Protein AF-A0A357AMU9-F1 (afdb_monomer_lite)

pLDDT: mean 87.18, std 9.46, range [60.25, 97.31]

Foldseek 3Di:
DWDFQVPFFKKKKFQKFFDPFDQLVLQQLLCVLQVHHSVQKHWDDDDGRMTMIGGNDRIGDPVSQACCFVVSLVSQCPTPRIHDDPPIGMATDDPSRNNNDPDPPSVVVVVVVVVVVVVVVVLLLQEEEEEEEDVCVVVVVDDPPPQVVVCVVSVVVPHDYDYDYYQYLDLVSLLVRVVVCVVVRHSYYHYDDLLDPDPSRCNQVSVCVVPVPDDDD

Secondary structure (DSSP, 8-state):
-EEE-TT--EE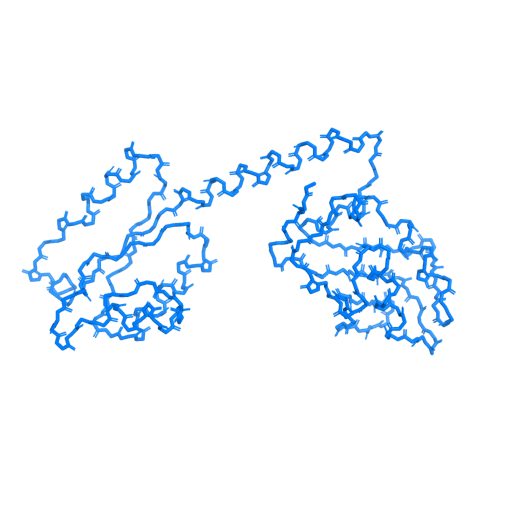EEES-EESS--HHHHHHHHHHHTT--GGGEEEEEEETTEEEEEE--SEEEHHHHTT-HHHHHHHHHTSTTEE--TT-EEEE-GGGGGGG---SSHHHHHHHHHHHHHHHHHHHHTEEEEEEB-HHHHTTSS---HHHHHHHHHHHTT-EEEEPPPBPSSHHHHHHHHHHHHHTT-SEEEEES--SSSTT--HHHHHHHH-TT----

Sequence (217 aa):
MGLNLLEKTELWVNEITLKNANLTQMAGTVAKVLGLQEDKVMVVDVRPRHITFDVLEKNIPQENILGREDDLLTALGALPGVSITPDTTIHSNGILGLICAQVKNPEEVLGRISDMTQEIQAKIARRAIVFPTGFEIRQGLIEDTNTPYLKKLLEDNGYKVTVGEIIDDSPEDMLEKLSDALSRGFGLILTTGGVGAEDKDHTVEGIARLDPTAATP

Structure (mmCIF, N/CA/C/O backbone):
data_AF-A0A357AMU9-F1
#
_entry.id   AF-A0A357AMU9-F1
#
loop_
_atom_site.group_PDB
_atom_site.id
_atom_site.type_symbol
_atom_site.label_atom_id
_atom_site.label_alt_id
_atom_site.label_comp_id
_atom_site.label_asym_id
_atom_site.label_entity_id
_atom_site.label_seq_id
_atom_site.pdbx_PDB_ins_code
_atom_site.Cartn_x
_atom_site.Cartn_y
_atom_site.Cartn_z
_atom_site.occupancy
_atom_site.B_iso_or_equiv
_atom_site.auth_seq_id
_atom_site.auth_comp_id
_atom_site.auth_asym_id
_atom_site.auth_atom_id
_atom_site.pdbx_PDB_model_num
ATOM 1 N N . MET A 1 1 ? -14.337 12.716 0.748 1.00 60.25 1 MET A N 1
ATOM 2 C CA . MET A 1 1 ? -13.355 11.998 -0.106 1.00 60.25 1 MET A CA 1
ATOM 3 C C . MET A 1 1 ? -12.818 10.841 0.728 1.00 60.25 1 MET A C 1
ATOM 5 O O . MET A 1 1 ? -12.634 11.048 1.919 1.00 60.25 1 MET A O 1
ATOM 9 N N . GLY A 1 2 ? -12.671 9.630 0.182 1.00 65.62 2 GLY A N 1
ATOM 10 C CA . GLY A 1 2 ? -12.202 8.472 0.963 1.00 65.62 2 GLY A CA 1
ATOM 11 C C . GLY A 1 2 ? -10.694 8.517 1.218 1.00 65.62 2 GLY A C 1
ATOM 12 O O . GLY A 1 2 ? -9.953 9.047 0.391 1.00 65.62 2 GLY A O 1
ATOM 13 N N . LEU A 1 3 ? -10.242 7.974 2.348 1.00 70.31 3 LEU A N 1
ATOM 14 C CA . LEU A 1 3 ? -8.823 7.768 2.637 1.00 70.31 3 LEU A CA 1
ATOM 15 C C . LEU A 1 3 ? -8.422 6.328 2.320 1.00 70.31 3 LEU A C 1
ATOM 17 O O . LEU A 1 3 ? -9.079 5.394 2.778 1.00 70.31 3 LEU A O 1
ATOM 21 N N . ASN A 1 4 ? -7.323 6.167 1.580 1.00 75.00 4 ASN A N 1
ATOM 22 C CA . ASN A 1 4 ? -6.722 4.864 1.305 1.00 75.00 4 ASN A CA 1
ATOM 23 C C . ASN A 1 4 ? -5.818 4.450 2.469 1.00 75.00 4 ASN A C 1
ATOM 25 O O . ASN A 1 4 ? -4.855 5.153 2.750 1.00 75.00 4 ASN A O 1
ATOM 29 N N . LEU A 1 5 ? -6.085 3.312 3.108 1.00 73.50 5 LEU A N 1
ATOM 30 C CA . LEU A 1 5 ? -5.385 2.876 4.323 1.00 73.50 5 LEU A CA 1
ATOM 31 C C . LEU A 1 5 ? -3.905 2.490 4.140 1.00 73.50 5 LEU A C 1
ATOM 33 O O . LEU A 1 5 ? -3.213 2.303 5.141 1.00 73.50 5 LEU A O 1
ATOM 37 N N . LEU A 1 6 ? -3.404 2.383 2.902 1.00 71.25 6 LEU A N 1
ATOM 38 C CA . LEU A 1 6 ? -2.001 2.051 2.598 1.00 71.25 6 LEU A CA 1
ATOM 39 C C . LEU A 1 6 ? -1.504 0.799 3.350 1.00 71.25 6 LEU A C 1
ATOM 41 O O . LEU A 1 6 ? -0.414 0.799 3.918 1.00 71.25 6 LEU A O 1
ATOM 45 N N . GLU A 1 7 ? -2.337 -0.246 3.395 1.00 74.69 7 GLU A N 1
ATOM 46 C CA . GLU A 1 7 ? -2.044 -1.539 4.046 1.00 74.69 7 GLU A CA 1
ATOM 47 C C . GLU A 1 7 ? -1.861 -1.477 5.575 1.00 74.69 7 GLU A C 1
ATOM 49 O O . GLU A 1 7 ? -1.426 -2.444 6.199 1.00 74.69 7 GLU A O 1
ATOM 54 N N . LYS A 1 8 ? -2.207 -0.355 6.217 1.00 81.44 8 LYS A N 1
ATOM 55 C CA . LYS A 1 8 ? -2.289 -0.244 7.680 1.00 81.44 8 LYS A CA 1
ATOM 56 C C . LYS A 1 8 ? -3.746 -0.358 8.113 1.00 81.44 8 LYS A C 1
ATOM 58 O O . LYS A 1 8 ? -4.435 0.647 8.263 1.00 81.44 8 LYS A O 1
ATOM 63 N N . THR A 1 9 ? -4.191 -1.601 8.263 1.00 87.31 9 THR A N 1
ATOM 64 C CA . THR A 1 9 ? -5.600 -1.988 8.442 1.00 87.31 9 THR A CA 1
ATOM 65 C C . THR A 1 9 ? -5.940 -2.482 9.849 1.00 87.31 9 THR A C 1
ATOM 67 O O . THR A 1 9 ? -7.114 -2.664 10.164 1.00 87.31 9 THR A O 1
ATOM 70 N N . GLU A 1 10 ? -4.935 -2.673 10.705 1.00 92.56 10 GLU A N 1
ATOM 71 C CA . GLU A 1 10 ? -5.123 -3.217 12.049 1.00 92.56 10 GLU A CA 1
ATOM 72 C C . GLU A 1 10 ? -5.544 -2.150 13.065 1.00 92.56 10 GLU A C 1
ATOM 74 O O . GLU A 1 10 ? -4.882 -1.123 13.224 1.00 92.56 10 GLU A O 1
ATOM 79 N N . LEU A 1 11 ? -6.605 -2.455 13.811 1.00 94.12 11 LEU A N 1
ATOM 80 C CA . LEU A 1 11 ? -7.122 -1.679 14.929 1.00 94.12 11 LEU A CA 1
ATOM 81 C C . LEU A 1 11 ? -7.029 -2.506 16.214 1.00 94.12 11 LEU A C 1
ATOM 83 O O . LEU A 1 11 ? -7.634 -3.572 16.339 1.00 94.12 11 LEU A O 1
ATOM 87 N N . TRP A 1 12 ? -6.308 -1.992 17.198 1.00 95.38 12 TRP A N 1
ATOM 88 C CA . TRP A 1 12 ? -6.090 -2.634 18.487 1.00 95.38 12 TRP A CA 1
ATOM 89 C C . TRP A 1 12 ? -6.948 -1.991 19.562 1.00 95.38 12 TRP A C 1
ATOM 91 O O . TRP A 1 12 ? -7.006 -0.767 19.663 1.00 95.38 12 TRP A O 1
ATOM 101 N N . VAL A 1 13 ? -7.553 -2.815 20.413 1.00 95.69 13 VAL A N 1
ATOM 102 C CA . VAL A 1 13 ? -8.182 -2.353 21.651 1.00 95.69 13 VAL A CA 1
ATOM 103 C C . VAL A 1 13 ? -7.450 -2.998 22.816 1.00 95.69 13 VAL A C 1
ATOM 105 O O . VAL A 1 13 ? -7.468 -4.220 22.983 1.00 95.69 13 VAL A O 1
ATOM 108 N N . ASN A 1 14 ? -6.772 -2.164 23.596 1.00 95.00 14 ASN A N 1
ATOM 109 C CA . ASN A 1 14 ? -6.000 -2.571 24.761 1.00 95.00 14 ASN A CA 1
ATOM 110 C C . ASN A 1 14 ? -6.822 -2.386 26.027 1.00 95.00 14 ASN A C 1
ATOM 112 O O . ASN A 1 14 ? -7.752 -1.590 26.063 1.00 95.00 14 ASN A O 1
ATOM 116 N N . GLU A 1 15 ? -6.460 -3.113 27.078 1.00 95.62 15 GLU A N 1
ATOM 117 C CA . GLU A 1 15 ? -7.067 -2.989 28.400 1.00 95.62 15 GLU A CA 1
ATOM 118 C C . GLU A 1 15 ? -8.572 -3.314 28.431 1.00 95.62 15 GLU A C 1
ATOM 120 O O . GLU A 1 15 ? -9.311 -2.898 29.322 1.00 95.62 15 GLU A O 1
ATOM 125 N N . ILE A 1 16 ? -9.017 -4.134 27.473 1.00 95.06 16 ILE A N 1
ATOM 126 C CA . ILE A 1 16 ? -10.389 -4.634 27.337 1.00 95.06 16 ILE A CA 1
ATOM 127 C C . ILE A 1 16 ? -10.572 -5.978 28.044 1.00 95.06 16 ILE A C 1
ATOM 129 O O . ILE A 1 16 ? -9.781 -6.906 27.883 1.00 95.06 16 ILE A O 1
ATOM 133 N N . THR A 1 17 ? -11.656 -6.134 28.800 1.00 95.56 17 THR A N 1
ATOM 134 C CA . THR A 1 17 ? -11.989 -7.424 29.419 1.00 95.56 17 THR A CA 1
ATOM 135 C C . THR A 1 17 ? -13.119 -8.105 28.658 1.00 95.56 17 THR A C 1
ATOM 137 O O . THR A 1 17 ? -14.177 -7.517 28.450 1.00 95.56 17 THR A O 1
ATOM 140 N N . LEU A 1 18 ? -12.901 -9.363 28.265 1.00 95.62 18 LEU A N 1
ATOM 141 C CA . LEU A 1 18 ? -13.869 -10.177 27.530 1.00 95.62 18 LEU A CA 1
ATOM 142 C C . LEU A 1 18 ? -14.299 -11.387 28.367 1.00 95.62 18 LEU A C 1
ATOM 144 O O . LEU A 1 18 ? -13.468 -12.116 28.908 1.00 95.62 18 LEU A O 1
ATOM 148 N N . LYS A 1 19 ? -15.606 -11.629 28.449 1.00 95.44 19 LYS A N 1
ATOM 149 C CA . LYS A 1 19 ? -16.218 -12.764 29.144 1.00 95.44 19 LYS A CA 1
ATOM 150 C C . LYS A 1 19 ? -17.385 -13.303 28.326 1.00 95.44 19 LYS A C 1
ATOM 152 O O . LYS A 1 19 ? -18.491 -12.780 28.403 1.00 95.44 19 LYS A O 1
ATOM 157 N N . ASN A 1 20 ? -17.142 -14.386 27.586 1.00 94.38 20 ASN A N 1
ATOM 158 C CA . ASN A 1 20 ? -18.124 -14.980 26.670 1.00 94.38 20 ASN A CA 1
ATOM 159 C C . ASN A 1 20 ? -18.652 -13.972 25.622 1.00 94.38 20 ASN A C 1
ATOM 161 O O . ASN A 1 20 ? -19.833 -13.987 25.278 1.00 94.38 20 ASN A O 1
ATOM 165 N N . ALA A 1 21 ? -17.779 -13.067 25.165 1.00 95.19 21 ALA A N 1
ATOM 166 C CA . ALA A 1 21 ? -18.092 -12.079 24.137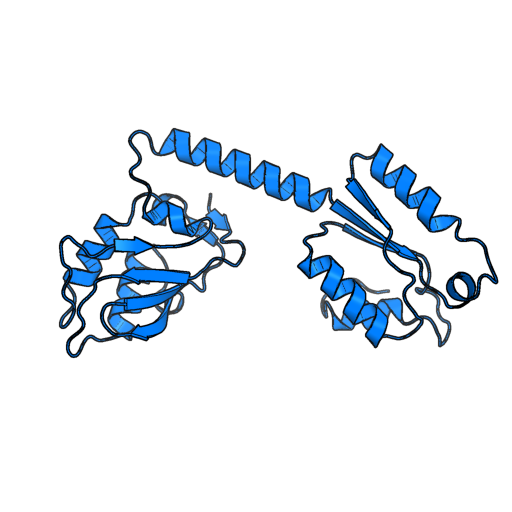 1.00 95.19 21 ALA A CA 1
ATOM 167 C C . ALA A 1 21 ? -18.199 -12.738 22.754 1.00 95.19 21 ALA A C 1
ATOM 169 O O . ALA A 1 21 ? -17.469 -13.682 22.443 1.00 95.19 21 ALA A O 1
ATOM 170 N N . ASN A 1 22 ? -19.086 -12.217 21.907 1.00 96.31 22 ASN A N 1
ATOM 171 C CA . ASN A 1 22 ? -19.255 -12.694 20.538 1.00 96.31 22 ASN A CA 1
ATOM 172 C C . ASN A 1 22 ? -18.367 -11.888 19.576 1.00 96.31 22 ASN A C 1
ATOM 174 O O . ASN A 1 22 ? -18.663 -10.734 19.272 1.00 96.31 22 ASN A O 1
ATOM 178 N N . LEU A 1 23 ? -17.301 -12.513 19.069 1.00 96.19 23 LEU A N 1
ATOM 179 C CA . LEU A 1 23 ? -16.319 -11.861 18.195 1.00 96.19 23 LEU A CA 1
ATOM 180 C C . LEU A 1 23 ? -16.919 -11.364 16.871 1.00 96.19 23 LEU A C 1
ATOM 182 O O . LEU A 1 23 ? -16.549 -10.291 16.402 1.00 96.19 23 LEU A O 1
ATOM 186 N N . THR A 1 24 ? -17.879 -12.093 16.295 1.00 95.81 24 THR A N 1
ATOM 187 C CA . THR A 1 24 ? -18.580 -11.668 15.073 1.00 95.81 24 THR A CA 1
ATOM 188 C C . THR A 1 24 ? -19.409 -10.412 15.330 1.00 95.81 24 THR A C 1
ATOM 190 O O . THR A 1 24 ? -19.389 -9.484 14.528 1.00 95.81 24 THR A O 1
ATOM 193 N N . GLN A 1 25 ? -20.092 -10.333 16.477 1.00 96.06 25 GLN A N 1
ATOM 194 C CA . GLN A 1 25 ? -20.829 -9.123 16.857 1.00 96.06 25 GLN A CA 1
ATOM 195 C C . GLN A 1 25 ? -19.895 -7.948 17.147 1.00 96.06 25 GLN A C 1
ATOM 197 O O . GLN A 1 25 ? -20.219 -6.816 16.793 1.00 96.06 25 GLN A O 1
ATOM 202 N N . MET A 1 26 ? -18.736 -8.199 17.763 1.00 96.94 26 MET A N 1
ATOM 203 C CA . MET A 1 26 ? -17.725 -7.163 17.983 1.00 96.94 26 MET A CA 1
ATOM 204 C C . MET A 1 26 ? -17.213 -6.603 16.653 1.00 96.94 26 MET A C 1
ATOM 206 O O . MET A 1 26 ? -17.238 -5.390 16.466 1.00 96.94 26 MET A O 1
ATOM 210 N N . ALA A 1 27 ? -16.832 -7.469 15.710 1.00 97.06 27 ALA A N 1
ATOM 211 C CA . ALA A 1 27 ? -16.400 -7.065 14.374 1.00 97.06 27 ALA A CA 1
ATOM 212 C C . ALA A 1 27 ? -17.483 -6.264 13.634 1.00 97.06 27 ALA A C 1
ATOM 214 O O . ALA A 1 27 ? -17.214 -5.162 13.160 1.00 97.06 27 ALA A O 1
ATOM 215 N N . GLY A 1 28 ? -18.728 -6.754 13.624 1.00 96.81 28 GLY A N 1
ATOM 216 C CA . GLY A 1 28 ? -19.855 -6.038 13.019 1.00 96.81 28 GLY A CA 1
ATOM 217 C C . GLY A 1 28 ? -20.139 -4.687 13.687 1.00 96.81 28 GLY A C 1
ATOM 218 O O . GLY A 1 28 ? -20.497 -3.722 13.015 1.00 96.81 28 GLY A O 1
ATOM 219 N N . THR A 1 29 ? -19.913 -4.573 14.998 1.00 96.88 29 THR A N 1
ATOM 220 C CA . THR A 1 29 ? -20.052 -3.303 15.728 1.00 96.88 29 THR A CA 1
ATOM 221 C C . THR A 1 29 ? -18.983 -2.299 15.310 1.00 96.88 29 THR A C 1
ATOM 223 O O . THR A 1 29 ? -19.320 -1.153 15.022 1.00 96.88 29 THR A O 1
ATOM 226 N N . VAL A 1 30 ? -17.719 -2.725 15.206 1.00 96.00 30 VAL A N 1
ATOM 227 C CA . VAL A 1 30 ? -16.634 -1.874 14.689 1.00 96.00 30 VAL A CA 1
ATOM 228 C C . VAL A 1 30 ? -16.930 -1.446 13.252 1.00 96.00 30 VAL A C 1
ATOM 230 O O . VAL A 1 30 ? -16.890 -0.253 12.956 1.00 96.00 30 VAL A O 1
ATOM 233 N N . ALA A 1 31 ? -17.310 -2.386 12.379 1.00 95.94 31 ALA A N 1
ATOM 234 C CA . ALA A 1 31 ? -17.683 -2.093 10.996 1.00 95.94 31 ALA A CA 1
ATOM 235 C C . ALA A 1 31 ? -18.781 -1.028 10.923 1.00 95.94 31 ALA A C 1
ATOM 237 O O . ALA A 1 31 ? -18.649 -0.044 10.201 1.00 95.94 31 ALA A O 1
ATOM 238 N N . LYS A 1 32 ? -19.831 -1.175 11.734 1.00 95.56 32 LYS A N 1
ATOM 239 C CA . LYS A 1 32 ? -20.955 -0.241 11.773 1.00 95.56 32 LYS A CA 1
ATOM 240 C C . LYS A 1 32 ? -20.545 1.161 12.222 1.00 95.56 32 LYS A C 1
ATOM 242 O O . LYS A 1 32 ? -21.016 2.129 11.630 1.00 95.56 32 LYS A O 1
ATOM 247 N N . VAL A 1 33 ? -19.685 1.284 13.236 1.00 94.50 33 VAL A N 1
ATOM 248 C CA . VAL A 1 33 ? -19.182 2.595 13.691 1.00 94.50 33 VAL A CA 1
ATOM 249 C C . VAL A 1 33 ? -18.345 3.268 12.602 1.00 94.50 33 VAL A C 1
ATOM 251 O O . VAL A 1 33 ? -18.489 4.467 12.376 1.00 94.50 33 VAL A O 1
ATOM 254 N N . LEU A 1 34 ? -17.552 2.491 11.861 1.00 92.94 34 LEU A N 1
ATOM 255 C CA . LEU A 1 34 ? -16.778 2.970 10.711 1.00 92.94 34 LEU A CA 1
ATOM 256 C C . LEU A 1 34 ? -17.618 3.112 9.419 1.00 92.94 34 LEU A C 1
ATOM 258 O O . LEU A 1 34 ? -17.081 3.421 8.353 1.00 92.94 34 LEU A O 1
ATOM 262 N N . GLY A 1 35 ? -18.937 2.892 9.478 1.00 93.50 35 GLY A N 1
ATOM 263 C CA . GLY A 1 35 ? -19.837 2.986 8.324 1.00 93.50 35 GLY A CA 1
ATOM 264 C C . GLY A 1 35 ? -19.533 1.986 7.202 1.00 93.50 35 GLY A C 1
ATOM 265 O O . GLY A 1 35 ? -19.743 2.295 6.030 1.00 93.50 35 GLY A O 1
ATOM 266 N N . LEU A 1 36 ? -19.019 0.808 7.555 1.00 94.50 36 LEU A N 1
ATOM 267 C CA . LEU A 1 36 ? -18.662 -0.288 6.655 1.00 94.50 36 LEU A CA 1
ATOM 268 C C . LEU A 1 36 ? -19.693 -1.423 6.719 1.00 94.50 36 LEU A C 1
ATOM 270 O O . LEU A 1 36 ? -20.498 -1.510 7.648 1.00 94.50 36 LEU A O 1
ATOM 274 N N . GLN A 1 37 ? -19.647 -2.322 5.733 1.00 93.44 37 GLN A N 1
ATOM 275 C CA . GLN A 1 37 ? -20.384 -3.587 5.793 1.00 93.44 37 GLN A CA 1
ATOM 276 C C . GLN A 1 37 ? -19.766 -4.515 6.852 1.00 93.44 37 GLN A C 1
ATOM 278 O O . GLN A 1 37 ? -18.560 -4.474 7.090 1.00 93.44 37 GLN A O 1
ATOM 283 N N . GLU A 1 38 ? -20.586 -5.351 7.494 1.00 90.94 38 GLU A N 1
ATOM 284 C CA . GLU A 1 38 ? -20.157 -6.202 8.619 1.00 90.94 38 GLU A CA 1
ATOM 285 C C . GLU A 1 38 ? -19.050 -7.201 8.247 1.00 90.94 38 GLU A C 1
ATOM 287 O O . GLU A 1 38 ? -18.255 -7.576 9.102 1.00 90.94 38 GLU A O 1
ATOM 292 N N . ASP A 1 39 ? -18.962 -7.597 6.975 1.00 92.06 39 ASP A N 1
ATOM 293 C CA . ASP A 1 39 ? -17.933 -8.494 6.441 1.00 92.06 39 ASP A CA 1
ATOM 294 C C . ASP A 1 39 ? -16.599 -7.788 6.136 1.00 92.06 39 ASP A C 1
ATOM 296 O O . ASP A 1 39 ? -15.635 -8.441 5.741 1.00 92.06 39 ASP A O 1
ATOM 300 N N . LYS A 1 40 ? -16.521 -6.462 6.312 1.00 94.88 40 LYS A N 1
ATOM 301 C CA . LYS A 1 40 ? -15.310 -5.656 6.072 1.00 94.88 40 LYS A CA 1
ATOM 302 C C . LYS A 1 40 ? -14.456 -5.433 7.308 1.00 94.88 40 LYS A C 1
ATOM 304 O O . LYS A 1 40 ? -13.434 -4.756 7.212 1.00 94.88 40 LYS A O 1
ATOM 309 N N . VAL A 1 41 ? -14.841 -5.995 8.448 1.00 96.25 41 VAL A N 1
ATOM 310 C CA . VAL A 1 41 ? -14.013 -6.017 9.653 1.00 96.25 41 VAL A CA 1
ATOM 311 C C . VAL A 1 41 ? -13.993 -7.435 10.197 1.00 96.25 41 VAL A C 1
ATOM 313 O O . VAL A 1 41 ? -15.024 -8.100 10.255 1.00 96.25 41 VAL A O 1
ATOM 316 N N . MET A 1 42 ? -12.823 -7.901 10.616 1.00 95.94 42 MET A N 1
ATOM 317 C CA . MET A 1 42 ? -12.649 -9.232 11.189 1.00 95.94 42 MET A CA 1
ATOM 318 C C . MET A 1 42 ? -11.801 -9.162 12.454 1.00 95.94 42 MET A C 1
ATOM 320 O O . MET A 1 42 ? -10.901 -8.341 12.553 1.00 95.94 42 MET A O 1
ATOM 324 N N . VAL A 1 43 ? -12.064 -10.036 13.425 1.00 96.31 43 VAL A N 1
ATOM 325 C CA . VAL A 1 43 ? -11.156 -10.229 14.565 1.00 96.31 43 VAL A CA 1
ATOM 326 C C . VAL A 1 43 ? -10.036 -11.172 14.142 1.00 96.31 43 VAL A C 1
ATOM 328 O O . VAL A 1 43 ? -10.316 -12.294 13.723 1.00 96.31 43 VAL A O 1
ATOM 331 N N . VAL A 1 44 ? -8.786 -10.734 14.278 1.00 94.62 44 VAL A N 1
ATOM 332 C CA . VAL A 1 44 ? -7.605 -11.531 13.894 1.00 94.62 44 VAL A CA 1
ATOM 333 C C . VAL A 1 44 ? -6.860 -12.109 15.089 1.00 94.62 44 VAL A C 1
ATOM 335 O O . VAL A 1 44 ? -6.292 -13.192 14.983 1.00 94.62 44 VAL A O 1
ATOM 338 N N . ASP A 1 45 ? -6.889 -11.432 16.237 1.00 95.12 45 ASP A N 1
ATOM 339 C CA . ASP A 1 45 ? -6.222 -11.906 17.450 1.00 95.12 45 ASP A CA 1
ATOM 340 C C . ASP A 1 45 ? -6.997 -11.495 18.705 1.00 95.12 45 ASP A C 1
ATOM 342 O O . ASP A 1 45 ? -7.559 -10.400 18.780 1.00 95.12 45 ASP A O 1
ATOM 346 N N . VAL A 1 46 ? -7.010 -12.377 19.706 1.00 95.31 46 VAL A N 1
ATOM 347 C CA . VAL A 1 46 ? -7.617 -12.148 21.022 1.00 95.31 46 VAL A CA 1
ATOM 348 C C . VAL A 1 46 ? -6.665 -12.662 22.092 1.00 95.31 46 VAL A C 1
ATOM 350 O O . VAL A 1 46 ? -6.335 -13.847 22.144 1.00 95.31 46 VAL A O 1
ATOM 353 N N . ARG A 1 47 ? -6.265 -11.775 22.999 1.00 92.81 47 ARG A N 1
ATOM 354 C CA . ARG A 1 47 ? -5.372 -12.065 24.125 1.00 92.81 47 ARG A CA 1
ATOM 355 C C . ARG A 1 47 ? -5.946 -11.495 25.423 1.00 92.81 47 ARG A C 1
ATOM 357 O O . ARG A 1 47 ? -6.881 -10.693 25.399 1.00 92.81 47 ARG A O 1
ATOM 364 N N . PRO A 1 48 ? -5.410 -11.880 26.595 1.00 91.00 48 PRO A N 1
ATOM 365 C CA . PRO A 1 48 ? -5.774 -11.215 27.838 1.00 91.00 48 PRO A CA 1
ATOM 366 C C . PRO A 1 48 ? -5.559 -9.704 27.713 1.00 91.00 48 PRO A C 1
ATOM 368 O O . PRO A 1 48 ? -4.458 -9.272 27.381 1.00 91.00 48 PRO A O 1
ATOM 371 N N . ARG A 1 49 ? -6.606 -8.917 27.990 1.00 93.38 49 ARG A N 1
ATOM 372 C CA . ARG A 1 49 ? -6.581 -7.445 27.931 1.00 93.38 49 ARG A CA 1
ATOM 373 C C . ARG A 1 49 ? -6.295 -6.866 26.539 1.00 93.38 49 ARG A C 1
ATOM 375 O O . ARG A 1 49 ? -5.901 -5.711 26.448 1.00 93.38 49 ARG A O 1
ATOM 382 N N . HIS A 1 50 ? -6.473 -7.630 25.460 1.00 94.88 50 HIS A N 1
ATOM 383 C CA . HIS A 1 50 ? -6.160 -7.153 24.113 1.00 94.88 50 HIS A CA 1
ATOM 384 C C . HIS A 1 50 ? -6.978 -7.867 23.030 1.00 94.88 50 HIS A C 1
ATOM 386 O O . HIS A 1 50 ? -7.138 -9.087 23.055 1.00 94.88 50 HIS A O 1
ATOM 392 N N . ILE A 1 51 ? -7.452 -7.117 22.041 1.00 96.81 51 ILE A N 1
ATOM 393 C CA . ILE A 1 51 ? -8.073 -7.652 20.824 1.00 96.81 51 ILE A CA 1
ATOM 394 C C . ILE A 1 51 ? -7.609 -6.845 19.615 1.00 96.81 51 ILE A C 1
ATOM 396 O O . ILE A 1 51 ? -7.460 -5.625 19.698 1.00 96.81 51 ILE A O 1
ATOM 400 N N . THR A 1 52 ? -7.400 -7.533 18.497 1.00 96.62 52 THR A N 1
ATOM 401 C CA . THR A 1 52 ? -7.063 -6.919 17.212 1.00 96.62 52 THR A CA 1
ATOM 402 C C . THR A 1 52 ? -8.172 -7.168 16.202 1.00 96.62 52 THR A C 1
ATOM 404 O O . THR A 1 52 ? -8.591 -8.310 15.988 1.00 96.62 52 THR A O 1
ATOM 407 N N . PHE A 1 53 ? -8.604 -6.092 15.556 1.00 96.50 53 PHE A N 1
ATOM 408 C CA . PHE A 1 53 ? -9.461 -6.110 14.383 1.00 96.50 53 PHE A CA 1
ATOM 409 C C . PHE A 1 53 ? -8.638 -5.786 13.142 1.00 96.50 53 PHE A C 1
ATOM 411 O O . PHE A 1 53 ? -7.744 -4.949 13.198 1.00 96.50 53 PHE A O 1
ATOM 418 N N . ASP A 1 54 ? -8.977 -6.406 12.024 1.00 94.62 54 ASP A N 1
ATOM 419 C CA . ASP A 1 54 ? -8.442 -6.081 10.710 1.00 94.62 54 ASP A CA 1
ATOM 420 C C . ASP A 1 54 ? -9.558 -5.517 9.829 1.00 94.62 54 ASP A C 1
ATOM 422 O O . ASP A 1 54 ? -10.652 -6.090 9.749 1.00 94.62 54 ASP A O 1
ATOM 426 N N . VAL A 1 55 ? -9.299 -4.362 9.215 1.00 94.19 55 VAL A N 1
ATOM 427 C CA . VAL A 1 55 ? -10.247 -3.644 8.361 1.00 94.19 55 VAL A CA 1
ATOM 428 C C . VAL A 1 55 ? -9.930 -3.926 6.896 1.00 94.19 55 VAL A C 1
ATOM 430 O O . VAL A 1 55 ? -8.954 -3.436 6.338 1.00 94.19 55 VAL A O 1
ATOM 433 N N . LEU A 1 56 ? -10.794 -4.701 6.247 1.00 90.94 56 LEU A N 1
ATOM 434 C CA . LEU A 1 56 ? -10.579 -5.207 4.889 1.00 90.94 56 LEU A CA 1
ATOM 435 C C . LEU A 1 56 ? -10.897 -4.172 3.801 1.00 90.94 56 LEU A C 1
ATOM 437 O O . LEU A 1 56 ? -10.536 -4.358 2.637 1.00 90.94 56 LEU A O 1
ATOM 441 N N . GLU A 1 57 ? -11.608 -3.099 4.155 1.00 89.81 57 GLU A N 1
ATOM 442 C CA . GLU A 1 57 ? -11.907 -2.012 3.229 1.00 89.81 57 GLU A CA 1
ATOM 443 C C . GLU A 1 57 ? -10.696 -1.089 3.076 1.00 89.81 57 GLU A C 1
ATOM 445 O O . GLU A 1 57 ? -10.202 -0.515 4.044 1.00 89.81 57 GLU A O 1
ATOM 450 N N . LYS A 1 58 ? -10.235 -0.911 1.835 1.00 83.06 58 LYS A N 1
ATOM 451 C CA . LYS A 1 58 ? -9.059 -0.085 1.545 1.00 83.06 58 LYS A CA 1
ATOM 452 C C . LYS A 1 58 ? -9.388 1.398 1.583 1.00 83.06 58 LYS A C 1
ATOM 454 O O . LYS A 1 58 ? -8.499 2.186 1.887 1.00 83.06 58 LYS A O 1
ATOM 459 N N . ASN A 1 59 ? -10.625 1.772 1.247 1.00 83.31 59 ASN A N 1
ATOM 460 C CA . ASN A 1 59 ? -11.051 3.163 1.144 1.00 83.31 59 ASN A CA 1
ATOM 461 C C . ASN A 1 59 ? -12.229 3.449 2.072 1.00 83.31 59 ASN A C 1
ATOM 463 O O . ASN A 1 59 ? -13.360 3.057 1.794 1.00 83.31 59 ASN A O 1
ATOM 467 N N . ILE A 1 60 ? -11.976 4.204 3.137 1.00 86.69 60 ILE A N 1
ATOM 468 C CA . ILE A 1 60 ? -12.998 4.551 4.129 1.00 86.69 60 ILE A CA 1
ATOM 469 C C . ILE A 1 60 ? -13.246 6.063 4.085 1.00 86.69 60 ILE A C 1
ATOM 471 O O . ILE A 1 60 ? -12.284 6.835 3.982 1.00 86.69 60 ILE A O 1
ATOM 475 N N . PRO A 1 61 ? -14.509 6.525 4.147 1.00 84.69 61 PRO A N 1
ATOM 476 C CA . PRO A 1 61 ? -14.809 7.947 4.269 1.00 84.69 61 PRO A CA 1
ATOM 477 C C . PRO A 1 61 ? -14.118 8.581 5.486 1.00 84.69 61 PRO A C 1
ATOM 479 O O . PRO A 1 61 ? -14.072 8.001 6.570 1.00 84.69 61 PRO A O 1
ATOM 482 N N . GLN A 1 62 ? -13.580 9.787 5.313 1.00 78.69 62 GLN A N 1
ATOM 483 C CA . GLN A 1 62 ? -12.818 10.507 6.344 1.00 78.69 62 GLN A CA 1
ATOM 484 C C . GLN A 1 62 ? -13.622 10.720 7.631 1.00 78.69 62 GLN A C 1
ATOM 486 O O . GLN A 1 62 ? -13.124 10.504 8.736 1.00 78.69 62 GLN A O 1
ATOM 491 N N . GLU A 1 63 ? -14.887 11.088 7.466 1.00 81.44 63 GLU A N 1
ATOM 492 C CA . GLU A 1 63 ? -15.887 11.308 8.510 1.00 81.44 63 GLU A CA 1
ATOM 493 C C . GLU A 1 63 ? -16.203 10.059 9.355 1.00 81.44 63 GLU A C 1
ATOM 495 O O . GLU A 1 63 ? -16.748 10.160 10.460 1.00 81.44 63 GLU A O 1
ATOM 500 N N . ASN A 1 64 ? -15.847 8.877 8.850 1.00 87.00 64 ASN A N 1
ATOM 501 C CA . ASN A 1 64 ? -16.049 7.610 9.538 1.00 87.00 64 ASN A CA 1
ATOM 502 C C . ASN A 1 64 ? -14.814 7.153 10.323 1.00 87.00 64 ASN A C 1
ATOM 504 O O . ASN A 1 64 ? -14.927 6.228 11.118 1.00 87.00 64 ASN A O 1
ATOM 508 N N . ILE A 1 65 ? -13.650 7.774 10.114 1.00 86.75 65 ILE A N 1
ATOM 509 C CA . ILE A 1 65 ? -12.420 7.464 10.857 1.00 86.75 65 ILE A CA 1
ATOM 510 C C . ILE A 1 65 ? -12.174 8.525 11.927 1.00 86.75 65 ILE A C 1
ATOM 512 O O . ILE A 1 65 ? -11.862 8.186 13.061 1.00 86.75 65 ILE A O 1
ATOM 516 N N . LEU A 1 66 ? -12.291 9.808 11.587 1.00 86.75 66 LEU A N 1
ATOM 517 C CA . LEU A 1 66 ? -11.775 10.887 12.427 1.00 86.75 66 LEU A CA 1
ATOM 518 C C . LEU A 1 66 ? -12.453 10.966 13.805 1.00 86.75 66 LEU A C 1
ATOM 520 O O . LEU A 1 66 ? -13.654 11.214 13.889 1.00 86.75 66 LEU A O 1
ATOM 524 N N . GLY A 1 67 ? -11.659 10.841 14.874 1.00 86.50 67 GLY A N 1
ATOM 525 C CA . GLY A 1 67 ? -12.101 11.084 16.252 1.00 86.50 67 GLY A CA 1
ATOM 526 C C . GLY A 1 67 ? -13.189 10.127 16.749 1.00 86.50 67 GLY A C 1
ATOM 527 O O . GLY A 1 67 ? -13.967 10.491 17.626 1.00 86.50 67 GLY A O 1
ATOM 528 N N . ARG A 1 68 ? -13.278 8.923 16.172 1.00 89.88 68 ARG A N 1
ATOM 529 C CA . ARG A 1 68 ? -14.300 7.912 16.492 1.00 89.88 68 ARG A CA 1
ATOM 530 C C . ARG A 1 68 ? -13.945 7.002 17.669 1.00 89.88 68 ARG A C 1
ATOM 532 O O . ARG A 1 68 ? -14.650 6.023 17.899 1.00 89.88 68 ARG A O 1
ATOM 539 N N . GLU A 1 69 ? -12.867 7.280 18.400 1.00 91.69 69 GLU A N 1
ATOM 540 C CA . GLU A 1 69 ? -12.434 6.445 19.527 1.00 91.69 69 GLU A CA 1
ATOM 541 C C . GLU A 1 69 ? -13.538 6.263 20.579 1.00 91.69 69 GLU A C 1
ATOM 543 O O . GLU A 1 69 ? -13.890 5.128 20.903 1.00 91.69 69 GLU A O 1
ATOM 548 N N . ASP A 1 70 ? -14.152 7.354 21.039 1.00 90.94 70 ASP A N 1
ATOM 549 C CA . ASP A 1 70 ? -15.216 7.298 22.051 1.00 90.94 70 ASP A CA 1
ATOM 550 C C . ASP A 1 70 ? -16.462 6.555 21.543 1.00 90.94 70 ASP A C 1
ATOM 552 O O . ASP A 1 70 ? -17.067 5.768 22.278 1.00 90.94 70 ASP A O 1
ATOM 556 N N . ASP A 1 71 ? -16.827 6.759 20.272 1.00 93.19 71 ASP A N 1
ATOM 557 C CA . ASP A 1 71 ? -17.949 6.071 19.624 1.00 93.19 71 ASP A CA 1
ATOM 558 C C . ASP A 1 71 ? -17.707 4.553 19.574 1.00 93.19 71 ASP A C 1
ATOM 560 O O . ASP A 1 71 ? -18.602 3.763 19.888 1.00 93.19 71 ASP A O 1
ATOM 564 N N . LEU A 1 72 ? -16.484 4.134 19.223 1.00 94.69 72 LEU A N 1
ATOM 565 C CA . LEU A 1 72 ? -16.078 2.729 19.178 1.00 94.69 72 LEU A CA 1
ATOM 566 C C . LEU A 1 72 ? -16.075 2.093 20.568 1.00 94.69 72 LEU A C 1
ATOM 568 O O . LEU A 1 72 ? -16.660 1.022 20.744 1.00 94.69 72 LEU A O 1
ATOM 572 N N . LEU A 1 73 ? -15.450 2.739 21.557 1.00 95.00 73 LEU A N 1
ATOM 573 C CA . LEU A 1 73 ? -15.403 2.233 22.931 1.00 95.00 73 LEU A CA 1
ATOM 574 C C . LEU A 1 73 ? -16.808 2.121 23.528 1.00 95.00 73 LEU A C 1
ATOM 576 O O . LEU A 1 73 ? -17.135 1.111 24.154 1.00 95.00 73 LEU A O 1
ATOM 580 N N . THR A 1 74 ? -17.668 3.109 23.275 1.00 95.50 74 THR A N 1
ATOM 581 C CA . THR A 1 74 ? -19.066 3.098 23.722 1.00 95.50 74 THR A CA 1
ATOM 582 C C . THR A 1 74 ? -19.846 1.953 23.078 1.00 95.50 74 THR A C 1
ATOM 584 O O . THR A 1 74 ? -20.532 1.200 23.773 1.00 95.50 74 THR A O 1
ATOM 587 N N . ALA A 1 75 ? -19.732 1.787 21.758 1.00 96.19 75 ALA A N 1
ATOM 588 C CA . ALA A 1 75 ? -20.448 0.746 21.030 1.00 96.19 75 ALA A CA 1
ATOM 589 C C . ALA A 1 75 ? -19.983 -0.663 21.432 1.00 96.19 75 ALA A C 1
ATOM 591 O O . ALA A 1 75 ? -20.813 -1.544 21.659 1.00 96.19 75 ALA A O 1
ATOM 592 N N . LEU A 1 76 ? -18.671 -0.868 21.581 1.00 96.38 76 LEU A N 1
ATOM 593 C CA . LEU A 1 76 ? -18.103 -2.130 22.054 1.00 96.38 76 LEU A CA 1
ATOM 594 C C . LEU A 1 76 ? -18.503 -2.422 23.502 1.00 96.38 76 LEU A C 1
ATOM 596 O O . LEU A 1 76 ? -18.868 -3.553 23.814 1.00 96.38 76 LEU A O 1
ATOM 600 N N . GLY A 1 77 ? -18.487 -1.415 24.377 1.00 95.56 77 GLY A N 1
ATOM 601 C CA . GLY A 1 77 ? -18.880 -1.553 25.780 1.00 95.56 77 GLY A CA 1
ATOM 602 C C . GLY A 1 77 ? -20.356 -1.896 25.991 1.00 95.56 77 GLY A C 1
ATOM 603 O O . GLY A 1 77 ? -20.709 -2.446 27.031 1.00 95.56 77 GLY A O 1
ATOM 604 N N . ALA A 1 78 ? -21.215 -1.626 25.005 1.00 96.25 78 ALA A N 1
ATOM 605 C CA . ALA A 1 78 ? -22.622 -2.017 25.037 1.00 96.25 78 ALA A CA 1
ATOM 606 C C . ALA A 1 78 ? -22.852 -3.508 24.718 1.00 96.25 78 ALA A C 1
ATOM 608 O O . ALA A 1 78 ? -23.961 -4.014 24.918 1.00 96.25 78 ALA A O 1
ATOM 609 N N . LEU A 1 79 ? -21.839 -4.223 24.215 1.00 96.31 79 LEU A N 1
ATOM 610 C CA . LEU A 1 79 ? -21.979 -5.625 23.836 1.00 96.31 79 LEU A CA 1
ATOM 611 C C . LEU A 1 79 ? -21.946 -6.563 25.053 1.00 96.31 79 LEU A C 1
ATOM 613 O O . LEU A 1 79 ? -21.121 -6.401 25.958 1.00 96.31 79 LEU A O 1
ATOM 617 N N . PRO A 1 80 ? -22.783 -7.617 25.065 1.00 95.31 80 PRO A N 1
ATOM 618 C CA . PRO A 1 80 ? -22.725 -8.639 26.098 1.00 95.31 80 PRO A CA 1
ATOM 619 C C . PRO A 1 80 ? -21.341 -9.289 26.177 1.00 95.31 80 PRO A C 1
ATOM 621 O O . PRO A 1 80 ? -20.779 -9.728 25.173 1.00 95.31 80 PRO A O 1
ATOM 624 N N . GLY A 1 81 ? -20.809 -9.388 27.395 1.00 94.56 81 GLY A N 1
ATOM 625 C CA . GLY A 1 81 ? -19.512 -10.014 27.635 1.00 94.56 81 GLY A CA 1
ATOM 626 C C . GLY A 1 81 ? -18.309 -9.119 27.342 1.00 94.56 81 GLY A C 1
ATOM 627 O O . GLY A 1 81 ? -17.187 -9.593 27.479 1.00 94.56 81 GLY A O 1
ATOM 628 N N . VAL A 1 82 ? -18.510 -7.850 26.983 1.00 96.69 82 VAL A N 1
ATOM 629 C CA . VAL A 1 82 ? -17.439 -6.857 26.850 1.00 96.69 82 VAL A CA 1
ATOM 630 C C . VAL A 1 82 ? -17.439 -5.939 28.071 1.00 96.69 82 VAL A C 1
ATOM 632 O O . VAL A 1 82 ? -18.483 -5.592 28.617 1.00 96.69 82 VAL A O 1
ATOM 635 N N . SER A 1 83 ? -16.260 -5.572 28.561 1.00 95.00 83 SER A N 1
ATOM 636 C CA . SER A 1 83 ? -16.103 -4.612 29.651 1.00 95.00 83 SER A CA 1
ATOM 637 C C . SER A 1 83 ? -14.956 -3.664 29.338 1.00 95.00 83 SER A C 1
ATOM 639 O O . SER A 1 83 ? -13.821 -4.095 29.124 1.00 95.00 83 SER A O 1
ATOM 641 N N . ILE A 1 84 ? -15.297 -2.379 29.314 1.00 94.31 84 ILE A N 1
ATOM 642 C CA . ILE A 1 84 ? -14.412 -1.252 29.027 1.00 94.31 84 ILE A CA 1
ATOM 643 C C . ILE A 1 84 ? -14.107 -0.554 30.355 1.00 94.31 84 ILE A C 1
ATOM 645 O O . ILE A 1 84 ? -15.003 -0.364 31.182 1.00 94.31 84 ILE A O 1
ATOM 649 N N . THR A 1 85 ? -12.846 -0.209 30.579 1.00 91.06 85 THR A N 1
ATOM 650 C CA . THR A 1 85 ? -12.362 0.523 31.754 1.00 91.06 85 THR A CA 1
ATOM 651 C C . THR A 1 85 ? -11.834 1.898 31.325 1.00 91.06 85 THR A C 1
ATOM 653 O O . THR A 1 85 ? -11.630 2.129 30.135 1.00 91.06 85 THR A O 1
ATOM 656 N N . PRO A 1 86 ? -11.571 2.823 32.266 1.00 88.56 86 PRO A N 1
ATOM 657 C CA . PRO A 1 86 ? -10.898 4.086 31.948 1.00 88.56 86 PRO A CA 1
ATOM 658 C C . PRO A 1 86 ? -9.492 3.916 31.355 1.00 88.56 86 PRO A C 1
ATOM 660 O O . PRO A 1 86 ? -8.981 4.846 30.742 1.00 88.56 86 PRO A O 1
ATOM 663 N N . ASP A 1 87 ? -8.877 2.746 31.549 1.00 90.94 87 ASP A N 1
ATOM 664 C CA . ASP A 1 87 ? -7.570 2.404 30.984 1.00 90.94 87 ASP A CA 1
ATOM 665 C C . ASP A 1 87 ? -7.688 1.793 29.576 1.00 90.94 87 ASP A C 1
ATOM 667 O O . ASP A 1 87 ? -6.669 1.589 28.921 1.00 90.94 87 ASP A O 1
ATOM 671 N N . THR A 1 88 ? -8.905 1.474 29.107 1.00 93.12 88 THR A N 1
ATOM 672 C CA . THR A 1 88 ? -9.139 0.943 27.760 1.00 93.12 88 THR A CA 1
ATOM 673 C C . THR A 1 88 ? -8.841 2.001 26.710 1.00 93.12 88 THR A C 1
ATOM 675 O O . THR A 1 88 ? -9.447 3.069 26.705 1.00 93.12 88 THR A O 1
ATOM 678 N N . THR A 1 89 ? -7.941 1.672 25.787 1.00 91.62 89 THR A N 1
ATOM 679 C CA . THR A 1 89 ? -7.511 2.570 24.713 1.00 91.62 89 THR A CA 1
ATOM 680 C C . THR A 1 89 ? -7.597 1.893 23.358 1.00 91.62 89 THR A C 1
ATOM 682 O O . THR A 1 89 ? -7.401 0.676 23.231 1.00 91.62 89 THR A O 1
ATOM 685 N N . ILE A 1 90 ? -7.859 2.694 22.327 1.00 93.00 90 ILE A N 1
ATOM 686 C CA . ILE A 1 90 ? -7.773 2.251 20.940 1.00 93.00 90 ILE A CA 1
ATOM 687 C C . ILE A 1 90 ? -6.430 2.690 20.372 1.00 93.00 90 ILE A C 1
ATOM 689 O O . ILE A 1 90 ? -5.956 3.796 20.613 1.00 93.00 90 ILE A O 1
ATOM 693 N N . HIS A 1 91 ? -5.798 1.808 19.609 1.00 89.56 91 HIS A N 1
ATOM 694 C CA . HIS A 1 91 ? -4.566 2.112 18.905 1.00 89.56 91 HIS A CA 1
ATOM 695 C C . HIS A 1 91 ? -4.639 1.613 17.473 1.00 89.56 91 HIS A C 1
ATOM 697 O O . HIS A 1 91 ? -5.122 0.520 17.201 1.00 89.56 91 HIS A O 1
ATOM 703 N N . SER A 1 92 ? -4.100 2.405 16.558 1.00 88.31 92 SER A N 1
ATOM 704 C CA . SER A 1 92 ? -3.884 1.991 15.181 1.00 88.31 92 SER A CA 1
ATOM 705 C C . SER A 1 92 ? -2.689 2.728 14.601 1.00 88.31 92 SER A C 1
ATOM 707 O O . SER A 1 92 ? -2.339 3.826 15.037 1.00 88.31 92 SER A O 1
ATOM 709 N N . ASN A 1 93 ? -2.079 2.134 13.581 1.00 79.94 93 ASN A N 1
ATOM 710 C CA . ASN A 1 93 ? -1.032 2.773 12.799 1.00 79.94 93 ASN A CA 1
ATOM 711 C C . ASN A 1 93 ? -1.591 3.478 11.563 1.00 79.94 93 ASN A C 1
ATOM 713 O O . ASN A 1 93 ? -2.723 3.246 11.135 1.00 79.94 93 ASN A O 1
ATOM 717 N N . GLY A 1 94 ? -0.747 4.320 10.964 1.00 80.38 94 GLY A N 1
ATOM 718 C CA . GLY A 1 94 ? -1.040 4.976 9.696 1.00 80.38 94 GLY A CA 1
ATOM 719 C C . GLY A 1 94 ? -2.298 5.835 9.772 1.00 80.38 94 GLY A C 1
ATOM 720 O O . GLY A 1 94 ? -2.503 6.581 10.727 1.00 80.38 94 GLY A O 1
ATOM 721 N N . ILE A 1 95 ? -3.135 5.727 8.744 1.00 81.88 95 ILE A N 1
ATOM 722 C CA . ILE A 1 95 ? -4.325 6.565 8.599 1.00 81.88 95 ILE A CA 1
ATOM 723 C C . ILE A 1 95 ? -5.423 6.198 9.602 1.00 81.88 95 ILE A C 1
ATOM 725 O O . ILE A 1 95 ? -6.087 7.090 10.126 1.00 81.88 95 ILE A O 1
ATOM 729 N N . LEU A 1 96 ? -5.599 4.914 9.922 1.00 83.88 96 LEU A N 1
ATOM 730 C CA . LEU A 1 96 ? -6.589 4.487 10.916 1.00 83.88 96 LEU A CA 1
ATOM 731 C C . LEU A 1 96 ? -6.296 5.054 12.318 1.00 83.88 96 LEU A C 1
ATOM 733 O O . LEU A 1 96 ? -7.214 5.205 13.117 1.00 83.88 96 LEU A O 1
ATOM 737 N N . GLY A 1 97 ? -5.053 5.465 12.607 1.00 84.19 97 GLY A N 1
ATOM 738 C CA . GLY A 1 97 ? -4.702 6.159 13.854 1.00 84.19 97 GLY A CA 1
ATOM 739 C C . GLY A 1 97 ? -5.466 7.472 14.087 1.00 84.19 97 GLY A C 1
ATOM 740 O O . GLY A 1 97 ? -5.523 7.962 15.212 1.00 84.19 97 GLY A O 1
ATOM 741 N N . LEU A 1 98 ? -6.110 8.029 13.054 1.00 84.69 98 LEU A N 1
ATOM 742 C CA . LEU A 1 98 ? -6.982 9.202 13.172 1.00 84.69 98 LEU A CA 1
ATOM 743 C C . LEU A 1 98 ? -8.253 8.946 13.991 1.00 84.69 98 LEU A C 1
ATOM 745 O O . LEU A 1 98 ? -8.889 9.908 14.424 1.00 84.69 98 LEU A O 1
ATOM 749 N N . ILE A 1 99 ? -8.595 7.680 14.245 1.00 87.06 99 ILE A N 1
ATOM 750 C CA . ILE A 1 99 ? -9.650 7.286 15.188 1.00 87.06 99 ILE A CA 1
ATOM 751 C C . ILE A 1 99 ? -9.406 7.899 16.566 1.00 87.06 99 ILE A C 1
ATOM 753 O O . ILE A 1 99 ? -10.337 8.429 17.168 1.00 87.06 99 ILE A O 1
ATOM 757 N N . CYS A 1 100 ? -8.149 7.917 17.009 1.00 82.56 100 CYS A N 1
ATOM 758 C CA . CYS A 1 100 ? -7.731 8.406 18.323 1.00 82.56 100 CYS A CA 1
ATOM 759 C C . CYS A 1 100 ? -7.493 9.928 18.359 1.00 82.56 100 CYS A C 1
ATOM 761 O O . CYS A 1 100 ? -6.993 10.478 19.342 1.00 82.56 100 CYS A O 1
ATOM 763 N N . ALA A 1 101 ? -7.757 10.643 17.261 1.00 77.69 101 ALA A N 1
ATOM 764 C CA . ALA A 1 101 ? -7.456 12.064 17.182 1.00 77.69 101 ALA A CA 1
ATOM 765 C C . ALA A 1 101 ? -8.477 12.886 17.988 1.00 77.69 101 ALA A C 1
ATOM 767 O O . ALA A 1 101 ? -9.642 12.998 17.612 1.00 77.69 101 ALA A O 1
ATOM 768 N N . GLN A 1 102 ? -8.029 13.541 19.063 1.00 67.06 102 GLN A N 1
ATOM 769 C CA . GLN A 1 102 ? -8.831 14.530 19.792 1.00 67.06 102 GLN A CA 1
ATOM 770 C C . GLN A 1 102 ? -8.795 15.875 19.058 1.00 67.06 102 GLN A C 1
ATOM 772 O O . GLN A 1 102 ? -7.936 16.727 19.313 1.00 67.06 102 GLN A O 1
ATOM 777 N N . VAL A 1 103 ? -9.696 16.067 18.093 1.00 61.94 103 VAL A N 1
ATOM 778 C CA . VAL A 1 103 ? -9.615 17.225 17.197 1.00 61.94 103 VAL A CA 1
ATOM 779 C C . VAL A 1 103 ? -10.493 18.385 17.664 1.00 61.94 103 VAL A C 1
ATOM 781 O O . VAL A 1 103 ? -11.714 18.306 17.640 1.00 61.94 103 VAL A O 1
ATOM 784 N N . LYS A 1 104 ? -9.864 19.512 18.029 1.00 60.38 104 LYS A N 1
ATOM 785 C CA . LYS A 1 104 ? -10.568 20.780 18.313 1.00 60.38 104 LYS A CA 1
ATOM 786 C C . LYS A 1 104 ? -11.114 21.462 17.053 1.00 60.38 104 LYS A C 1
ATOM 788 O O . LYS A 1 104 ? -12.062 22.229 17.156 1.00 60.38 104 LYS A O 1
ATOM 793 N N . ASN A 1 105 ? -10.498 21.209 15.894 1.00 66.75 105 ASN A N 1
ATOM 794 C CA . ASN A 1 105 ? -10.900 21.759 14.597 1.00 66.75 105 ASN A CA 1
ATOM 795 C C . ASN A 1 105 ? -10.736 20.701 13.479 1.00 66.75 105 ASN A C 1
ATOM 797 O O . ASN A 1 105 ? -9.693 20.657 12.818 1.00 66.75 105 ASN A O 1
ATOM 801 N N . PRO A 1 106 ? -11.702 19.773 13.333 1.00 66.50 106 PRO A N 1
ATOM 802 C CA . PRO A 1 106 ? -11.577 18.583 12.485 1.00 66.50 106 PRO A CA 1
ATOM 803 C C . PRO A 1 106 ? -11.255 18.893 11.021 1.00 66.50 106 PRO A C 1
ATOM 805 O O . PRO A 1 106 ? -10.403 18.229 10.438 1.00 66.50 106 PRO A O 1
ATOM 808 N N . GLU A 1 107 ? -11.848 19.940 10.446 1.00 66.62 107 GLU A N 1
ATOM 809 C CA . GLU A 1 107 ? -11.649 20.295 9.033 1.00 66.62 107 GLU A CA 1
ATOM 810 C C . GLU A 1 107 ? -10.206 20.709 8.700 1.00 66.62 107 GLU A C 1
ATOM 812 O O . GLU A 1 107 ? -9.662 20.297 7.678 1.00 66.62 107 GLU A O 1
ATOM 817 N N . GLU A 1 108 ? -9.547 21.478 9.571 1.00 69.19 108 GLU A N 1
ATOM 818 C CA . GLU A 1 108 ? -8.172 21.944 9.337 1.00 69.19 108 GLU A CA 1
ATOM 819 C C . GLU A 1 108 ? -7.164 20.789 9.405 1.00 69.19 108 GLU A C 1
ATOM 821 O O . GLU A 1 108 ? -6.237 20.701 8.595 1.00 69.19 108 GLU A O 1
ATOM 826 N N . VAL A 1 109 ? -7.357 19.877 10.361 1.00 69.69 109 VAL A N 1
ATOM 827 C CA . VAL A 1 109 ? -6.513 18.685 10.507 1.00 69.69 109 VAL A CA 1
ATOM 828 C C . VAL A 1 109 ? -6.698 17.752 9.313 1.00 69.69 109 VAL A C 1
ATOM 830 O O . VAL A 1 109 ? -5.708 17.264 8.769 1.00 69.69 109 VAL A O 1
ATOM 833 N 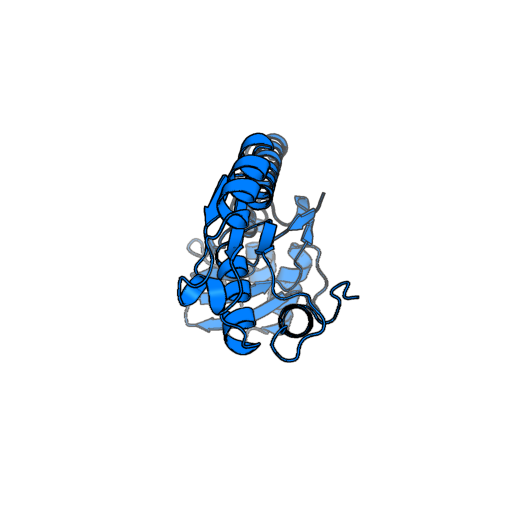N . LEU A 1 110 ? -7.938 17.569 8.850 1.00 67.44 110 LEU A N 1
ATOM 834 C CA . LEU A 1 110 ? -8.233 16.793 7.645 1.00 67.44 110 LEU A CA 1
ATOM 835 C C . LEU A 1 110 ? -7.590 17.391 6.391 1.00 67.44 110 LEU A C 1
ATOM 837 O O . LEU A 1 110 ? -6.993 16.645 5.615 1.00 67.44 110 LEU A O 1
ATOM 841 N N . GLY A 1 111 ? -7.658 18.716 6.217 1.00 70.88 111 GLY A N 1
ATOM 842 C CA . GLY A 1 111 ? -6.991 19.409 5.112 1.00 70.88 111 GLY A CA 1
ATOM 843 C C . GLY A 1 111 ? -5.493 19.113 5.089 1.00 70.88 111 GLY A C 1
ATOM 844 O O . GLY A 1 111 ? -4.971 18.615 4.095 1.00 70.88 111 GLY A O 1
ATOM 845 N N . ARG A 1 112 ? -4.821 19.270 6.237 1.00 73.81 112 ARG A N 1
ATOM 846 C CA . ARG A 1 112 ? -3.386 18.969 6.358 1.00 73.81 112 ARG A CA 1
ATOM 847 C C . ARG A 1 112 ? -3.053 17.506 6.073 1.00 73.81 112 ARG A C 1
ATOM 849 O O . ARG A 1 112 ? -2.037 17.230 5.446 1.00 73.81 112 ARG A O 1
ATOM 856 N N . ILE A 1 113 ? -3.876 16.558 6.520 1.00 73.00 113 ILE A N 1
ATOM 857 C CA . ILE A 1 113 ? -3.658 15.127 6.248 1.00 73.00 113 ILE A CA 1
ATOM 858 C C . ILE A 1 113 ? -3.815 14.819 4.762 1.00 73.00 113 ILE A C 1
ATOM 860 O O . ILE A 1 113 ? -3.010 14.066 4.210 1.00 73.00 113 ILE A O 1
ATOM 864 N N . SER A 1 114 ? -4.824 15.401 4.114 1.00 74.06 114 SER A N 1
ATOM 865 C CA . SER A 1 114 ? -5.018 15.270 2.672 1.00 74.06 114 SER A CA 1
ATOM 866 C C . SER A 1 114 ? -3.804 15.804 1.914 1.00 74.06 114 SER A C 1
ATOM 868 O O . SER A 1 114 ? -3.263 15.092 1.070 1.00 74.06 114 SER A O 1
ATOM 870 N N . ASP A 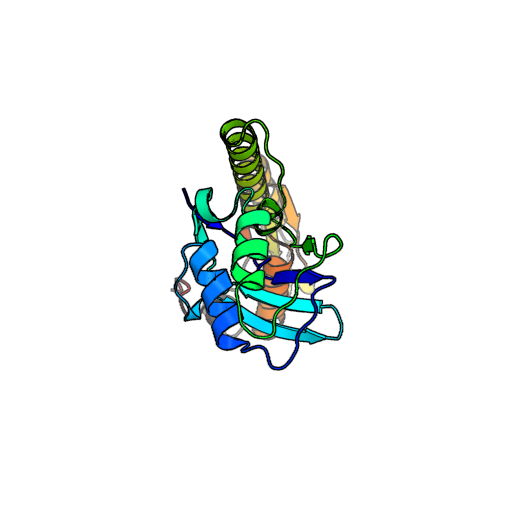1 115 ? -3.325 16.997 2.269 1.00 75.25 115 ASP A N 1
ATOM 871 C CA . ASP A 1 115 ? -2.154 17.617 1.644 1.00 75.25 115 ASP A CA 1
ATOM 872 C C . ASP A 1 115 ? -0.900 16.752 1.827 1.00 75.25 115 ASP A C 1
ATOM 874 O O . ASP A 1 115 ? -0.216 16.423 0.858 1.00 75.25 115 ASP A O 1
ATOM 878 N N . MET A 1 116 ? -0.637 16.285 3.053 1.00 74.00 116 MET A N 1
ATOM 879 C CA . MET A 1 116 ? 0.486 15.384 3.333 1.00 74.00 116 MET A CA 1
ATOM 880 C C . MET A 1 116 ? 0.381 14.066 2.557 1.00 74.00 116 MET A C 1
ATOM 882 O O . MET A 1 116 ? 1.382 13.577 2.036 1.00 74.00 116 MET A O 1
ATOM 886 N N . THR A 1 117 ? -0.817 13.483 2.459 1.00 76.06 117 THR A N 1
ATOM 887 C CA . THR A 1 117 ? -1.039 12.231 1.719 1.00 76.06 117 THR A CA 1
ATOM 888 C C . THR A 1 117 ? -0.778 12.435 0.230 1.00 76.06 117 THR A C 1
ATOM 890 O O . THR A 1 117 ? -0.071 11.631 -0.378 1.00 76.06 117 THR A O 1
ATOM 893 N N . GLN A 1 118 ? -1.282 13.529 -0.348 1.00 77.44 118 GLN A N 1
ATOM 894 C CA . GLN A 1 118 ? -1.034 13.886 -1.745 1.00 77.44 118 GLN A CA 1
ATOM 895 C C . GLN A 1 118 ? 0.452 14.139 -2.003 1.00 77.44 118 GLN A C 1
ATOM 897 O O . GLN A 1 118 ? 0.993 13.643 -2.990 1.00 77.44 118 GLN A O 1
ATOM 902 N N . GLU A 1 119 ? 1.145 14.841 -1.105 1.00 81.81 119 GLU A N 1
ATOM 903 C CA . GLU A 1 119 ? 2.589 15.041 -1.213 1.00 81.81 119 GLU A CA 1
ATOM 904 C C . GLU A 1 119 ? 3.368 13.723 -1.166 1.00 81.81 119 GLU A C 1
ATOM 906 O O . GLU A 1 119 ? 4.305 13.536 -1.945 1.00 81.81 119 GLU A O 1
ATOM 911 N N . ILE A 1 120 ? 3.010 12.809 -0.259 1.00 82.44 120 ILE A N 1
ATOM 912 C CA . ILE A 1 120 ? 3.653 11.494 -0.147 1.00 82.44 120 ILE A CA 1
ATOM 913 C C . ILE A 1 120 ? 3.405 10.680 -1.417 1.00 82.44 120 ILE A C 1
ATOM 915 O O . ILE A 1 120 ? 4.361 10.160 -1.993 1.00 82.44 120 ILE A O 1
ATOM 919 N N . GLN A 1 121 ? 2.158 10.615 -1.891 1.00 81.06 121 GLN A N 1
ATOM 920 C CA . GLN A 1 121 ? 1.807 9.924 -3.133 1.00 81.06 121 GLN A CA 1
ATOM 921 C C . GLN A 1 121 ? 2.563 10.508 -4.330 1.00 81.06 121 GLN A C 1
ATOM 923 O O . GLN A 1 121 ? 3.156 9.757 -5.101 1.00 81.06 121 GLN A O 1
ATOM 928 N N . ALA A 1 122 ? 2.632 11.835 -4.448 1.00 83.56 122 ALA A N 1
ATOM 929 C CA . ALA A 1 122 ? 3.379 12.505 -5.508 1.00 83.56 122 ALA A CA 1
ATOM 930 C C . ALA A 1 122 ? 4.887 12.218 -5.427 1.00 83.56 122 ALA A C 1
ATOM 932 O O . ALA A 1 122 ? 5.535 12.003 -6.452 1.00 83.56 122 ALA A O 1
ATOM 933 N N . LYS A 1 123 ? 5.460 12.175 -4.216 1.00 83.75 123 LYS A N 1
ATOM 934 C CA . LYS A 1 123 ? 6.870 11.816 -4.007 1.00 83.75 123 LYS A CA 1
ATOM 935 C C . LYS A 1 123 ? 7.141 10.363 -4.388 1.00 83.75 123 LYS A C 1
ATOM 937 O O . LYS A 1 123 ? 8.145 10.118 -5.046 1.00 83.75 123 LYS A O 1
ATOM 942 N N . ILE A 1 124 ? 6.269 9.423 -4.016 1.00 86.62 124 ILE A N 1
ATOM 943 C CA . ILE A 1 124 ? 6.379 8.005 -4.398 1.00 86.62 124 ILE A CA 1
ATOM 944 C C . ILE A 1 124 ? 6.264 7.850 -5.917 1.00 86.62 124 ILE A C 1
ATOM 946 O O . ILE A 1 124 ? 7.136 7.234 -6.521 1.00 86.62 124 ILE A O 1
ATOM 950 N N . ALA A 1 125 ? 5.265 8.482 -6.542 1.00 88.44 125 ALA A N 1
ATOM 951 C CA . ALA A 1 125 ? 5.056 8.457 -7.992 1.00 88.44 125 ALA A CA 1
ATOM 952 C C . ALA A 1 125 ? 6.281 8.954 -8.778 1.00 88.44 125 ALA A C 1
ATOM 954 O O . ALA A 1 125 ? 6.564 8.473 -9.870 1.00 88.44 125 ALA A O 1
ATOM 955 N N . ARG A 1 126 ? 7.048 9.890 -8.204 1.00 94.38 126 ARG A N 1
ATOM 956 C CA . ARG A 1 126 ? 8.280 10.426 -8.800 1.00 94.38 126 ARG A CA 1
ATOM 957 C C . ARG A 1 126 ? 9.545 9.650 -8.438 1.00 94.38 126 ARG A C 1
ATOM 959 O O . ARG A 1 126 ? 10.634 10.057 -8.836 1.00 94.38 126 ARG A O 1
ATOM 966 N N . ARG A 1 127 ? 9.462 8.547 -7.694 1.00 96.50 127 ARG A N 1
ATOM 967 C CA . ARG A 1 127 ? 10.607 7.649 -7.495 1.00 96.50 127 ARG A CA 1
ATOM 968 C C . ARG A 1 127 ? 10.673 6.680 -8.662 1.00 96.50 127 ARG A C 1
ATOM 970 O O . ARG A 1 127 ? 9.805 5.821 -8.784 1.00 96.50 127 ARG A O 1
ATOM 977 N N . ALA A 1 128 ? 11.719 6.802 -9.467 1.00 97.12 128 ALA A N 1
ATOM 978 C CA . ALA A 1 128 ? 11.978 5.893 -10.571 1.00 97.12 128 ALA A CA 1
ATOM 979 C C . ALA A 1 128 ? 13.152 4.963 -10.255 1.00 97.12 128 ALA A C 1
ATOM 981 O O . ALA A 1 128 ? 14.109 5.367 -9.589 1.00 97.12 128 ALA A O 1
ATOM 982 N N . ILE A 1 129 ? 13.103 3.738 -10.763 1.00 97.06 129 ILE A N 1
ATOM 983 C CA . ILE A 1 129 ? 14.253 2.837 -10.825 1.00 97.06 129 ILE A CA 1
ATOM 984 C C . ILE A 1 129 ? 14.427 2.324 -12.253 1.00 97.06 129 ILE A C 1
ATOM 986 O O . ILE A 1 129 ? 13.445 2.001 -12.917 1.00 97.06 129 ILE A O 1
ATOM 990 N N . VAL A 1 130 ? 15.672 2.304 -12.726 1.00 96.00 130 VAL A N 1
ATOM 991 C CA . VAL A 1 130 ? 16.044 1.820 -14.062 1.00 96.00 130 VAL A CA 1
ATOM 992 C C . VAL A 1 130 ? 16.915 0.581 -13.902 1.00 96.00 130 VAL A C 1
ATOM 994 O O . VAL A 1 130 ? 17.963 0.656 -13.261 1.00 96.00 130 VAL A O 1
ATOM 997 N N . PHE A 1 131 ? 16.484 -0.534 -14.479 1.00 93.75 131 PHE A N 1
ATOM 998 C CA . PHE A 1 131 ? 17.202 -1.799 -14.502 1.00 93.75 131 PHE A CA 1
ATOM 999 C C . PHE A 1 131 ? 17.770 -2.062 -15.903 1.00 93.75 131 PHE A C 1
ATOM 1001 O O . PHE A 1 131 ? 16.998 -2.211 -16.853 1.00 93.75 131 PHE A O 1
ATOM 1008 N N . PRO A 1 132 ? 19.096 -2.133 -16.072 1.00 91.38 132 PRO A N 1
ATOM 1009 C CA . PRO A 1 132 ? 19.673 -2.709 -17.278 1.00 91.38 132 PRO A CA 1
ATOM 1010 C C . PRO A 1 132 ? 19.389 -4.213 -17.338 1.00 91.38 132 PRO A C 1
ATOM 1012 O O . PRO A 1 132 ? 19.386 -4.889 -16.310 1.00 91.38 132 PRO A O 1
ATOM 1015 N N . THR A 1 133 ? 19.151 -4.732 -18.538 1.00 85.50 133 THR A N 1
ATOM 1016 C CA . THR A 1 133 ? 18.938 -6.167 -18.787 1.00 85.50 133 THR A CA 1
ATOM 1017 C C . THR A 1 133 ? 19.935 -6.669 -19.827 1.00 85.50 133 THR A C 1
ATOM 1019 O O . THR A 1 133 ? 20.451 -5.878 -20.622 1.00 85.50 133 THR A O 1
ATOM 1022 N N . GLY A 1 134 ? 20.203 -7.972 -19.816 1.00 81.12 134 GLY A N 1
ATOM 1023 C CA . GLY A 1 134 ? 21.021 -8.633 -20.827 1.00 81.12 134 GLY A CA 1
ATOM 1024 C C . GLY A 1 134 ? 22.388 -9.069 -20.315 1.00 81.12 134 GLY A C 1
ATOM 1025 O O . GLY A 1 134 ? 23.138 -8.320 -19.667 1.00 81.12 134 GLY A O 1
ATOM 1026 N N . PHE A 1 135 ? 22.745 -10.308 -20.651 1.00 83.38 135 PHE A N 1
ATOM 1027 C CA . PHE A 1 135 ? 24.041 -10.878 -20.296 1.00 83.38 135 PHE A CA 1
ATOM 1028 C C . PHE A 1 135 ? 25.221 -10.101 -20.907 1.00 83.38 135 PHE A C 1
ATOM 1030 O O . PHE A 1 135 ? 26.307 -10.098 -20.321 1.00 83.38 135 PHE A O 1
ATOM 1037 N N . GLU A 1 136 ? 25.035 -9.427 -22.052 1.00 84.81 136 GLU A N 1
ATOM 1038 C CA . GLU A 1 136 ? 26.100 -8.692 -22.739 1.00 84.81 136 GLU A CA 1
ATOM 1039 C C . GLU A 1 136 ? 26.616 -7.523 -21.892 1.00 84.81 136 GLU A C 1
ATOM 1041 O O . GLU A 1 136 ? 27.821 -7.269 -21.858 1.00 84.81 136 GLU A O 1
ATOM 1046 N N . ILE A 1 137 ? 25.724 -6.848 -21.159 1.00 85.94 137 ILE A N 1
ATOM 1047 C CA . ILE A 1 137 ? 26.095 -5.774 -20.229 1.00 85.94 137 ILE A CA 1
ATOM 1048 C C . ILE A 1 137 ? 26.788 -6.372 -19.001 1.00 85.94 137 ILE A C 1
ATOM 1050 O O . ILE A 1 137 ? 27.838 -5.886 -18.580 1.00 85.94 137 ILE A O 1
ATOM 1054 N N . ARG A 1 138 ? 26.255 -7.471 -18.449 1.00 84.56 138 ARG A N 1
ATOM 1055 C CA . ARG A 1 138 ? 26.837 -8.142 -17.272 1.00 84.56 138 ARG A CA 1
ATOM 1056 C C . ARG A 1 138 ? 28.256 -8.649 -17.523 1.00 84.56 138 ARG A C 1
ATOM 1058 O O . ARG A 1 138 ? 29.109 -8.546 -16.645 1.00 84.56 138 ARG A O 1
ATOM 1065 N N . GLN A 1 139 ? 28.508 -9.200 -18.705 1.00 87.56 139 GLN A N 1
ATOM 1066 C CA . GLN A 1 139 ? 29.825 -9.697 -19.101 1.00 87.56 139 GLN A CA 1
ATOM 1067 C C . GLN A 1 139 ? 30.766 -8.586 -19.593 1.00 87.56 139 GLN A C 1
ATOM 1069 O O . GLN A 1 139 ? 31.931 -8.862 -19.873 1.00 87.56 139 GLN A O 1
ATOM 1074 N N . GLY A 1 140 ? 30.286 -7.342 -19.701 1.00 87.25 140 GLY A N 1
ATOM 1075 C CA . GLY A 1 140 ? 31.061 -6.222 -20.233 1.00 87.25 140 GLY A CA 1
ATOM 1076 C C . GLY A 1 140 ? 31.370 -6.351 -21.728 1.00 87.25 140 GLY A C 1
ATOM 1077 O O . GLY A 1 140 ? 32.364 -5.797 -22.193 1.00 87.25 140 GLY A O 1
ATOM 1078 N N . LEU A 1 141 ? 30.548 -7.097 -22.476 1.00 88.12 141 LEU A N 1
ATOM 1079 C CA . LEU A 1 141 ? 30.654 -7.216 -23.934 1.00 88.12 141 LEU A CA 1
ATOM 1080 C C . LEU A 1 141 ? 30.230 -5.922 -24.633 1.00 88.12 141 LEU A C 1
ATOM 1082 O O . LEU A 1 141 ? 30.754 -5.603 -25.701 1.00 88.12 141 LEU A O 1
ATOM 1086 N N . ILE A 1 142 ? 29.293 -5.184 -24.033 1.00 87.44 142 ILE A N 1
ATOM 1087 C CA . ILE A 1 142 ? 28.816 -3.888 -24.519 1.00 87.44 142 ILE A CA 1
ATOM 1088 C C . ILE A 1 142 ? 28.782 -2.860 -23.384 1.00 87.44 142 ILE A C 1
ATOM 1090 O O . ILE A 1 142 ? 28.645 -3.206 -22.211 1.00 87.44 142 ILE A O 1
ATOM 1094 N N . GLU A 1 143 ? 28.893 -1.584 -23.746 1.00 88.81 143 GLU A N 1
ATOM 1095 C CA . GLU A 1 143 ? 28.714 -0.466 -22.820 1.00 88.81 143 GLU A CA 1
ATOM 1096 C C . GLU A 1 143 ? 27.221 -0.177 -22.606 1.00 88.81 143 GLU A C 1
ATOM 1098 O O . GLU A 1 143 ? 26.456 -0.043 -23.566 1.00 88.81 143 GLU A O 1
ATOM 1103 N N . ASP A 1 144 ? 26.813 -0.020 -21.345 1.00 89.88 144 ASP A N 1
ATOM 1104 C CA . ASP A 1 144 ? 25.467 0.439 -21.005 1.00 89.88 144 ASP A CA 1
ATOM 1105 C C . ASP A 1 144 ? 25.323 1.945 -21.260 1.00 89.88 144 ASP A C 1
ATOM 1107 O O . ASP A 1 144 ? 25.684 2.794 -20.441 1.00 89.88 144 ASP A O 1
ATOM 1111 N N . THR A 1 145 ? 24.762 2.272 -22.421 1.00 90.81 145 THR A N 1
ATOM 1112 C CA . THR A 1 145 ? 24.458 3.649 -22.834 1.00 90.81 145 THR A CA 1
ATOM 1113 C C . THR A 1 145 ? 23.023 4.069 -22.504 1.00 90.81 145 THR A C 1
ATOM 1115 O O . THR A 1 145 ? 22.733 5.267 -22.408 1.00 90.81 145 THR A O 1
ATOM 1118 N N . ASN A 1 146 ? 22.127 3.107 -22.265 1.00 91.50 146 ASN A N 1
ATOM 1119 C CA . ASN A 1 146 ? 20.707 3.352 -22.026 1.00 91.50 146 ASN A CA 1
ATOM 1120 C C . ASN A 1 146 ? 20.453 3.852 -20.605 1.00 91.50 146 ASN A C 1
ATOM 1122 O O . ASN A 1 146 ? 19.727 4.831 -20.417 1.00 91.50 146 ASN A O 1
ATOM 1126 N N . THR A 1 147 ? 21.064 3.218 -19.602 1.00 93.38 147 THR A N 1
ATOM 1127 C CA . THR A 1 147 ? 20.844 3.572 -18.196 1.00 93.38 147 THR A CA 1
ATOM 1128 C C . THR A 1 147 ? 21.268 5.012 -17.886 1.00 93.38 147 THR A C 1
ATOM 1130 O O . THR A 1 147 ? 20.462 5.742 -17.297 1.00 93.38 147 THR A O 1
ATOM 1133 N N . PRO A 1 148 ? 22.457 5.503 -18.309 1.00 94.62 148 PRO A N 1
ATOM 1134 C CA . PRO A 1 148 ? 22.831 6.903 -18.105 1.00 94.62 148 PRO A CA 1
ATOM 1135 C C . PRO A 1 148 ? 21.892 7.886 -18.816 1.00 94.62 148 PRO A C 1
ATOM 1137 O O . PRO A 1 148 ? 21.550 8.929 -18.251 1.00 94.62 148 PRO A O 1
ATOM 1140 N N . TYR A 1 149 ? 21.450 7.555 -20.035 1.00 95.19 149 TYR A N 1
ATOM 1141 C CA . TYR A 1 149 ? 20.528 8.386 -20.807 1.00 95.19 149 TYR A CA 1
ATOM 1142 C C . TYR A 1 149 ? 19.157 8.505 -20.126 1.00 95.19 149 TYR A C 1
ATOM 1144 O O . TYR A 1 149 ? 18.684 9.617 -19.884 1.00 95.19 149 TYR A O 1
ATOM 1152 N N . LEU A 1 150 ? 18.543 7.374 -19.765 1.00 95.94 150 LEU A N 1
ATOM 1153 C CA . LEU A 1 150 ? 17.230 7.341 -19.117 1.00 95.94 150 LEU A CA 1
ATOM 1154 C C . LEU A 1 150 ? 17.260 7.978 -17.735 1.00 95.94 150 LEU A C 1
ATOM 1156 O O . LEU A 1 150 ? 16.333 8.705 -17.383 1.00 95.94 150 LEU A O 1
ATOM 1160 N N . LYS A 1 151 ? 18.338 7.763 -16.972 1.00 96.56 151 LYS A N 1
ATOM 1161 C CA . LYS A 1 151 ? 18.529 8.437 -15.689 1.00 96.56 151 LYS A CA 1
ATOM 1162 C C . LYS A 1 151 ? 18.454 9.950 -15.858 1.00 96.56 151 LYS A C 1
ATOM 1164 O O . LYS A 1 151 ? 17.646 10.587 -15.188 1.00 96.56 151 LYS A O 1
ATOM 1169 N N . LYS A 1 152 ? 19.246 10.506 -16.777 1.00 97.00 152 LYS A N 1
ATOM 1170 C CA . LYS A 1 152 ? 19.255 11.948 -17.035 1.00 97.00 152 LYS A CA 1
ATOM 1171 C C . LYS A 1 152 ? 17.884 12.447 -17.491 1.00 97.00 152 LYS A C 1
ATOM 1173 O O . LYS A 1 152 ? 17.382 13.422 -16.947 1.00 97.00 152 LYS A O 1
ATOM 1178 N N . LEU A 1 153 ? 17.259 11.753 -18.444 1.00 97.12 153 LEU A N 1
ATOM 1179 C CA . LEU A 1 153 ? 15.942 12.119 -18.965 1.00 97.12 153 LEU A CA 1
ATOM 1180 C C . LEU A 1 153 ? 14.883 12.185 -17.854 1.00 97.12 153 LEU A C 1
ATOM 1182 O O . LEU A 1 153 ? 14.094 13.125 -17.803 1.00 97.12 153 LEU A O 1
ATOM 1186 N N . LEU A 1 154 ? 14.859 11.199 -16.961 1.00 96.62 154 LEU A N 1
ATOM 1187 C CA . LEU A 1 154 ? 13.907 11.147 -15.855 1.00 96.62 154 LEU A CA 1
ATOM 1188 C C . LEU A 1 154 ? 14.207 12.214 -14.791 1.00 96.62 154 LEU A C 1
ATOM 1190 O O . LEU A 1 154 ? 13.279 12.869 -14.315 1.00 96.62 154 LEU A O 1
ATOM 1194 N N . GLU A 1 155 ? 15.478 12.435 -14.448 1.00 97.00 155 GLU A N 1
ATOM 1195 C CA . GLU A 1 155 ? 15.892 13.499 -13.520 1.00 97.00 155 GLU A CA 1
ATOM 1196 C C . GLU A 1 155 ? 15.509 14.892 -14.050 1.00 97.00 155 GLU A C 1
ATOM 1198 O O . GLU A 1 155 ? 14.926 15.684 -13.307 1.00 97.00 155 GLU A O 1
ATOM 1203 N N . ASP A 1 156 ? 15.717 15.156 -15.345 1.00 97.31 156 ASP A N 1
ATOM 1204 C CA . ASP A 1 156 ? 15.307 16.400 -16.018 1.00 97.31 156 ASP A CA 1
ATOM 1205 C C . ASP A 1 156 ? 13.775 16.602 -15.989 1.00 97.31 156 ASP A C 1
ATOM 1207 O O . ASP A 1 156 ? 13.287 17.733 -16.014 1.00 97.31 156 ASP A O 1
ATOM 1211 N N . ASN A 1 157 ? 13.003 15.514 -15.871 1.00 95.56 157 ASN A N 1
ATOM 1212 C CA . ASN A 1 157 ? 11.542 15.524 -15.719 1.00 95.56 157 ASN A CA 1
ATOM 1213 C C . ASN A 1 157 ? 11.074 15.452 -14.249 1.00 95.56 157 ASN A C 1
ATOM 1215 O O . ASN A 1 157 ? 9.887 15.259 -13.974 1.00 95.56 157 ASN A O 1
ATOM 1219 N N . GLY A 1 158 ? 11.983 15.635 -13.285 1.00 94.06 158 GLY A N 1
ATOM 1220 C CA . GLY A 1 158 ? 11.656 15.757 -11.864 1.00 94.06 158 GLY A CA 1
ATOM 1221 C C . GLY A 1 158 ? 11.488 14.434 -11.114 1.00 94.06 158 GLY A C 1
ATOM 1222 O O . GLY A 1 158 ? 10.926 14.435 -10.013 1.00 94.06 158 GLY A O 1
ATOM 1223 N N . TYR A 1 159 ? 11.964 13.318 -11.671 1.00 96.75 159 TYR A N 1
ATOM 1224 C CA . TYR A 1 159 ? 12.033 12.044 -10.959 1.00 96.75 159 TYR A CA 1
ATOM 1225 C C . TYR A 1 159 ? 13.286 11.958 -10.083 1.00 96.75 159 TYR A C 1
ATOM 1227 O O . TYR A 1 159 ? 14.358 12.449 -10.427 1.00 96.75 159 TYR A O 1
ATOM 1235 N N . LYS A 1 160 ? 13.168 11.248 -8.961 1.00 95.88 160 LYS A N 1
ATOM 1236 C CA . LYS A 1 160 ? 14.311 10.764 -8.186 1.00 95.88 160 LYS A CA 1
ATOM 1237 C C . LYS A 1 160 ? 14.655 9.361 -8.674 1.00 95.88 160 LYS A C 1
ATOM 1239 O O . LYS A 1 160 ? 13.947 8.411 -8.337 1.00 95.88 160 LYS A O 1
ATOM 1244 N N . VAL A 1 161 ? 15.723 9.244 -9.458 1.00 97.06 161 VAL A N 1
ATOM 1245 C CA . VAL A 1 161 ? 16.084 7.996 -10.141 1.00 97.06 161 VAL A CA 1
ATOM 1246 C C . VAL A 1 161 ? 17.099 7.188 -9.335 1.00 97.06 161 VAL A C 1
ATOM 1248 O O . VAL A 1 161 ? 18.091 7.716 -8.838 1.00 97.06 161 VAL A O 1
ATOM 1251 N N . THR A 1 162 ? 16.860 5.885 -9.218 1.00 97.25 162 THR A N 1
ATOM 1252 C CA . THR A 1 162 ? 17.824 4.885 -8.740 1.00 97.25 162 THR A CA 1
ATOM 1253 C C . THR A 1 162 ? 18.242 4.002 -9.909 1.00 97.25 162 THR A C 1
ATOM 1255 O O . THR A 1 162 ? 17.411 3.638 -10.734 1.00 97.25 162 THR A O 1
ATOM 1258 N N . VAL A 1 163 ? 19.523 3.655 -9.993 1.00 95.56 163 VAL A N 1
ATOM 1259 C CA . VAL A 1 163 ? 19.994 2.638 -10.941 1.00 95.56 163 VAL A CA 1
ATOM 1260 C C . VAL A 1 163 ? 19.981 1.300 -10.213 1.00 95.56 163 VAL A C 1
ATOM 1262 O O . VAL A 1 163 ? 20.584 1.184 -9.145 1.00 95.56 163 VAL A O 1
ATOM 1265 N N . GLY A 1 164 ? 19.218 0.348 -10.740 1.00 92.56 164 GLY A N 1
ATOM 1266 C CA . GLY A 1 164 ? 19.140 -1.015 -10.233 1.00 92.56 164 GLY A CA 1
ATOM 1267 C C . GLY A 1 164 ? 20.300 -1.879 -10.722 1.00 92.56 164 GLY A C 1
ATOM 1268 O O . GLY A 1 164 ? 21.112 -1.458 -11.545 1.00 92.56 164 GLY A O 1
ATOM 1269 N N . GLU A 1 165 ? 20.380 -3.098 -10.198 1.00 91.88 165 GLU A N 1
ATOM 1270 C CA . GLU A 1 165 ? 21.344 -4.097 -10.666 1.00 91.88 165 GLU A CA 1
ATOM 1271 C C . GLU A 1 165 ? 20.986 -4.611 -12.065 1.00 91.88 165 GLU A C 1
ATOM 1273 O O . GLU A 1 165 ? 19.852 -4.482 -12.515 1.00 91.88 165 GLU A O 1
ATOM 1278 N N . ILE A 1 166 ? 21.943 -5.234 -12.753 1.00 90.31 166 ILE A N 1
ATOM 1279 C CA . ILE A 1 166 ? 21.675 -5.849 -14.057 1.00 90.31 166 ILE A CA 1
ATOM 1280 C C . ILE A 1 166 ? 20.784 -7.076 -13.856 1.00 90.31 166 ILE A C 1
ATOM 1282 O O . ILE A 1 166 ? 21.172 -8.000 -13.132 1.00 90.31 166 ILE A O 1
ATOM 1286 N N . ILE A 1 167 ? 19.608 -7.083 -14.482 1.00 88.56 167 ILE A N 1
ATOM 1287 C CA . ILE A 1 167 ? 18.708 -8.238 -14.529 1.00 88.56 167 ILE A CA 1
ATOM 1288 C C . ILE A 1 167 ? 19.272 -9.270 -15.517 1.00 88.56 167 ILE A C 1
ATOM 1290 O O . ILE A 1 167 ? 19.651 -8.922 -16.636 1.00 88.56 167 ILE A O 1
ATOM 1294 N N . ASP A 1 168 ? 19.354 -10.522 -15.076 1.00 83.62 168 ASP A N 1
ATOM 1295 C CA . ASP A 1 168 ? 19.677 -11.677 -15.908 1.00 83.62 168 ASP A CA 1
ATOM 1296 C C . ASP A 1 168 ? 18.516 -12.046 -16.829 1.00 83.62 168 ASP A C 1
ATOM 1298 O O . ASP A 1 168 ? 17.349 -11.833 -16.502 1.00 83.62 168 ASP A O 1
ATOM 1302 N N . ASP A 1 169 ? 18.841 -12.712 -17.934 1.00 76.06 169 ASP A N 1
ATOM 1303 C CA . ASP A 1 169 ? 17.882 -13.270 -18.891 1.00 76.06 169 ASP A CA 1
ATOM 1304 C C . ASP A 1 169 ? 17.193 -14.525 -18.311 1.00 76.06 169 ASP A C 1
ATOM 1306 O O . ASP A 1 169 ? 17.283 -15.626 -18.848 1.00 76.06 169 ASP A O 1
ATOM 1310 N N . SER A 1 170 ? 16.546 -14.381 -17.152 1.00 82.25 170 SER A N 1
ATOM 1311 C CA . SER A 1 170 ? 15.727 -15.411 -16.515 1.00 82.25 170 SER A CA 1
ATOM 1312 C C . SER A 1 170 ? 14.442 -14.799 -15.945 1.00 82.25 170 SER A C 1
ATOM 1314 O O . SER A 1 170 ? 14.496 -13.732 -15.320 1.00 82.25 170 SER A O 1
ATOM 1316 N N . PRO A 1 171 ? 13.280 -15.458 -16.107 1.00 81.69 171 PRO A N 1
ATOM 1317 C CA . PRO A 1 171 ? 12.019 -14.985 -15.536 1.00 81.69 171 PRO A CA 1
ATOM 1318 C C . PRO A 1 171 ? 12.058 -14.820 -14.009 1.00 81.69 171 PRO A C 1
ATOM 1320 O O . PRO A 1 171 ? 11.344 -13.982 -13.460 1.00 81.69 171 PRO A O 1
ATOM 1323 N N . GLU A 1 172 ? 12.862 -15.627 -13.315 1.00 86.12 172 GLU A N 1
ATOM 1324 C CA . GLU A 1 172 ? 12.965 -15.630 -11.856 1.00 86.12 172 GLU A CA 1
ATOM 1325 C C . GLU A 1 172 ? 13.688 -14.382 -11.328 1.00 86.12 172 GLU A C 1
ATOM 1327 O O . GLU A 1 172 ? 13.146 -13.705 -10.454 1.00 86.12 172 GLU A O 1
ATOM 1332 N N . ASP A 1 173 ? 14.851 -14.030 -11.891 1.00 86.88 173 ASP A N 1
ATOM 1333 C CA . ASP A 1 173 ? 15.608 -12.828 -11.491 1.00 86.88 173 ASP A CA 1
ATOM 1334 C C . ASP A 1 173 ? 14.837 -11.539 -11.831 1.00 86.88 173 ASP A C 1
ATOM 1336 O O . ASP A 1 173 ? 14.777 -10.596 -11.039 1.00 86.88 173 ASP A O 1
ATOM 1340 N N . MET A 1 174 ? 14.162 -11.537 -12.984 1.00 87.00 174 MET A N 1
ATOM 1341 C CA . MET A 1 174 ? 13.192 -10.514 -13.381 1.00 87.00 174 MET A CA 1
ATOM 1342 C C . MET A 1 174 ? 12.104 -10.314 -12.315 1.00 87.00 174 MET A C 1
ATOM 1344 O O . MET A 1 174 ? 11.893 -9.197 -11.836 1.00 87.00 174 MET A O 1
ATOM 1348 N N . LEU A 1 175 ? 11.408 -11.390 -11.930 1.00 88.19 175 LEU A N 1
ATOM 1349 C CA . LEU A 1 175 ? 10.322 -11.332 -10.951 1.00 88.19 175 LEU A CA 1
ATOM 1350 C C . LEU A 1 175 ? 10.824 -10.827 -9.593 1.00 88.19 175 LEU A C 1
ATOM 1352 O O . LEU A 1 175 ? 10.170 -9.983 -8.978 1.00 88.19 175 LEU A O 1
ATOM 1356 N N . GLU A 1 176 ? 11.973 -11.325 -9.136 1.00 90.38 176 GLU A N 1
ATOM 1357 C CA . GLU A 1 176 ? 12.580 -10.941 -7.863 1.00 90.38 176 GLU A CA 1
ATOM 1358 C C . GLU A 1 176 ? 12.886 -9.438 -7.824 1.00 90.38 176 GLU A C 1
ATOM 1360 O O . GLU A 1 176 ? 12.417 -8.733 -6.927 1.00 90.38 176 GLU A O 1
ATOM 1365 N N . LYS A 1 177 ? 13.595 -8.918 -8.833 1.00 91.88 177 LYS A N 1
ATOM 1366 C CA . LYS A 1 177 ? 14.015 -7.509 -8.882 1.00 91.88 177 LYS A CA 1
ATOM 1367 C C . LYS A 1 177 ? 12.850 -6.542 -9.051 1.00 91.88 177 LYS A C 1
ATOM 1369 O O . LYS A 1 177 ? 12.834 -5.483 -8.416 1.00 91.88 177 LYS A O 1
ATOM 1374 N N . LEU A 1 178 ? 11.853 -6.898 -9.861 1.00 90.88 178 LEU A N 1
ATOM 1375 C CA . LEU A 1 178 ? 10.641 -6.089 -9.998 1.00 90.88 178 LEU A CA 1
ATOM 1376 C C . LEU A 1 178 ? 9.821 -6.084 -8.698 1.00 90.88 178 LEU A C 1
ATOM 1378 O O . LEU A 1 178 ? 9.358 -5.024 -8.271 1.00 90.88 178 LEU A O 1
ATOM 1382 N N . SER A 1 179 ? 9.695 -7.234 -8.029 1.00 90.31 179 SER A N 1
ATOM 1383 C CA . SER A 1 179 ? 8.987 -7.341 -6.746 1.00 90.31 179 SER A CA 1
ATOM 1384 C C . SER A 1 179 ?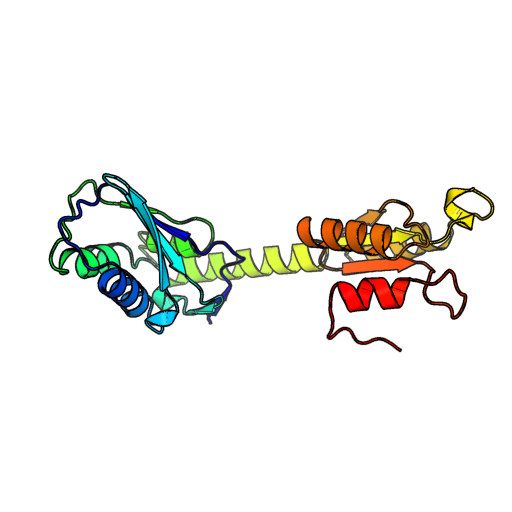 9.691 -6.558 -5.633 1.00 90.31 179 SER A C 1
ATOM 1386 O O . SER A 1 179 ? 9.032 -5.836 -4.880 1.00 90.31 179 SER A O 1
ATOM 1388 N N . ASP A 1 180 ? 11.026 -6.625 -5.555 1.00 92.06 180 ASP A N 1
ATOM 1389 C CA . ASP A 1 180 ? 11.823 -5.811 -4.628 1.00 92.06 180 ASP A CA 1
ATOM 1390 C C . ASP A 1 180 ? 11.582 -4.315 -4.866 1.00 92.06 180 ASP A C 1
ATOM 1392 O O . ASP A 1 180 ? 11.267 -3.571 -3.932 1.00 92.06 180 ASP A O 1
ATOM 1396 N N . ALA A 1 181 ? 11.649 -3.867 -6.122 1.00 91.81 181 ALA A N 1
ATOM 1397 C CA . ALA A 1 181 ? 11.407 -2.474 -6.473 1.00 91.81 181 ALA A CA 1
ATOM 1398 C C . ALA A 1 181 ? 9.997 -1.999 -6.074 1.00 91.81 181 ALA A C 1
ATOM 1400 O O . ALA A 1 181 ? 9.848 -0.907 -5.512 1.00 91.81 181 ALA A O 1
ATOM 1401 N N . LEU A 1 182 ? 8.967 -2.820 -6.291 1.00 89.56 182 LEU A N 1
ATOM 1402 C CA . LEU A 1 182 ? 7.613 -2.513 -5.828 1.00 89.56 182 LEU A CA 1
ATOM 1403 C C . LEU A 1 182 ? 7.556 -2.394 -4.300 1.00 89.56 182 LEU A C 1
ATOM 1405 O O . LEU A 1 182 ? 7.058 -1.392 -3.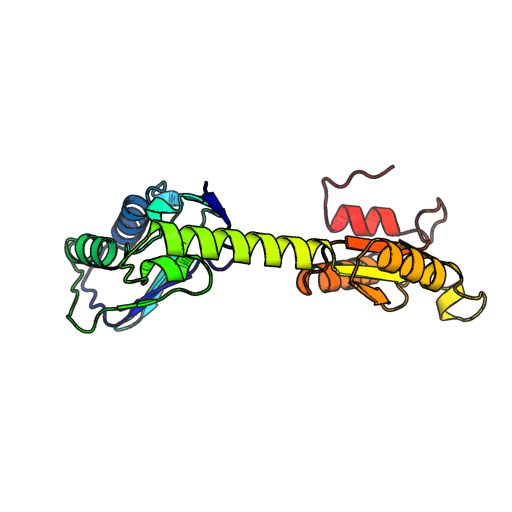784 1.00 89.56 182 LEU A O 1
ATOM 1409 N N . SER A 1 183 ? 8.143 -3.349 -3.571 1.00 87.88 183 SER A N 1
ATOM 1410 C CA . SER A 1 183 ? 8.158 -3.346 -2.099 1.00 87.88 183 SER A CA 1
ATOM 1411 C C . SER A 1 183 ? 8.871 -2.120 -1.507 1.00 87.88 183 SER A C 1
ATOM 1413 O O . SER A 1 183 ? 8.484 -1.590 -0.464 1.00 87.88 183 SER A O 1
ATOM 1415 N N . ARG A 1 184 ? 9.882 -1.596 -2.211 1.00 88.81 184 ARG A N 1
ATOM 1416 C CA . ARG A 1 184 ? 10.635 -0.389 -1.834 1.00 88.81 184 ARG A CA 1
ATOM 1417 C C . ARG A 1 184 ? 9.906 0.912 -2.179 1.00 88.81 184 ARG A C 1
ATOM 1419 O O . ARG A 1 184 ? 10.415 1.998 -1.856 1.00 88.81 184 ARG A O 1
ATOM 1426 N N . GLY A 1 185 ? 8.738 0.829 -2.816 1.00 88.12 185 GLY A N 1
ATOM 1427 C CA . GLY A 1 185 ? 7.870 1.958 -3.138 1.00 88.12 185 GLY A CA 1
ATOM 1428 C C . GLY A 1 185 ? 8.415 2.837 -4.262 1.00 88.12 185 GLY A C 1
ATOM 1429 O O . GLY A 1 185 ? 8.461 4.063 -4.113 1.00 88.12 185 GLY A O 1
ATOM 1430 N N . PHE A 1 186 ? 8.894 2.231 -5.350 1.00 92.94 186 PHE A N 1
ATOM 1431 C CA . PHE A 1 186 ? 9.145 2.950 -6.600 1.00 92.94 186 PHE A CA 1
ATOM 1432 C C . PHE A 1 186 ? 7.833 3.123 -7.373 1.00 92.94 186 PHE A C 1
ATOM 1434 O O . PHE A 1 186 ? 7.113 2.158 -7.602 1.00 92.94 186 PHE A O 1
ATOM 1441 N N . GLY A 1 187 ? 7.517 4.362 -7.757 1.00 92.06 187 GLY A N 1
ATOM 1442 C CA . GLY A 1 187 ? 6.318 4.687 -8.533 1.00 92.06 187 GLY A CA 1
ATOM 1443 C C . GLY A 1 187 ? 6.477 4.469 -10.038 1.00 92.06 187 GLY A C 1
ATOM 1444 O O . GLY A 1 187 ? 5.481 4.426 -10.752 1.00 92.06 187 GLY A O 1
ATOM 1445 N N . LEU A 1 188 ? 7.716 4.326 -10.514 1.00 94.81 188 LEU A N 1
ATOM 1446 C CA . LEU A 1 188 ? 8.036 4.000 -11.897 1.00 94.81 188 LEU A CA 1
ATOM 1447 C C . LEU A 1 188 ? 9.216 3.020 -11.935 1.00 94.81 188 LEU A C 1
ATOM 1449 O O . LEU A 1 188 ? 10.269 3.281 -11.353 1.00 94.81 188 LEU A O 1
ATOM 1453 N N . ILE A 1 189 ? 9.050 1.898 -12.627 1.00 94.06 189 ILE A N 1
ATOM 1454 C CA . ILE A 1 189 ? 10.095 0.892 -12.829 1.00 94.06 189 ILE A CA 1
ATOM 1455 C C . ILE A 1 189 ? 10.309 0.768 -14.335 1.00 94.06 189 ILE A C 1
ATOM 1457 O O . ILE A 1 189 ? 9.355 0.528 -15.070 1.00 94.06 189 ILE A O 1
ATOM 1461 N N . LEU A 1 190 ? 11.542 0.967 -14.797 1.00 92.94 190 LEU A N 1
ATOM 1462 C CA . LEU A 1 190 ? 11.922 0.782 -16.194 1.00 92.94 190 LEU A CA 1
ATOM 1463 C C . LEU A 1 190 ? 12.945 -0.340 -16.285 1.00 92.94 190 LEU A C 1
ATOM 1465 O O . LEU A 1 190 ? 13.928 -0.334 -15.550 1.00 92.94 190 LEU A O 1
ATOM 1469 N N . THR A 1 191 ? 12.757 -1.244 -17.234 1.00 90.50 191 THR A N 1
ATOM 1470 C CA . THR A 1 191 ? 13.806 -2.148 -17.704 1.00 90.50 191 THR A CA 1
ATOM 1471 C C . THR A 1 191 ? 14.352 -1.622 -19.031 1.00 90.50 191 THR A C 1
ATOM 1473 O O . THR A 1 191 ? 13.636 -0.967 -19.793 1.00 90.50 191 THR A O 1
ATOM 1476 N N . THR A 1 192 ? 15.638 -1.839 -19.301 1.00 86.00 192 THR A N 1
ATOM 1477 C CA . THR A 1 192 ? 16.271 -1.440 -20.565 1.00 86.00 192 THR A CA 1
ATOM 1478 C C . THR A 1 192 ? 16.791 -2.686 -21.273 1.00 86.00 192 THR A C 1
ATOM 1480 O O . THR A 1 192 ? 17.681 -3.362 -20.760 1.00 86.00 192 THR A O 1
ATOM 1483 N N . GLY A 1 193 ? 16.196 -3.014 -22.425 1.00 76.00 193 GLY A N 1
ATOM 1484 C CA . GLY A 1 193 ? 16.440 -4.272 -23.150 1.00 76.00 193 GLY A CA 1
ATOM 1485 C C . GLY A 1 193 ? 15.458 -5.396 -22.783 1.00 76.00 193 GLY A C 1
ATOM 1486 O O . GLY A 1 193 ? 14.486 -5.159 -22.068 1.00 76.00 193 GLY A O 1
ATOM 1487 N N . GLY A 1 194 ? 15.687 -6.598 -23.323 1.00 68.88 194 GLY A N 1
ATOM 1488 C CA . GLY A 1 194 ? 14.999 -7.829 -22.906 1.00 68.88 194 GLY A CA 1
ATOM 1489 C C . GLY A 1 194 ? 13.563 -8.029 -23.418 1.00 68.88 194 GLY A C 1
ATOM 1490 O O . GLY A 1 194 ? 12.875 -8.931 -22.937 1.00 68.88 194 GLY A O 1
ATOM 1491 N N . VAL A 1 195 ? 13.077 -7.167 -24.321 1.00 64.38 195 VAL A N 1
ATOM 1492 C CA . VAL A 1 195 ? 11.719 -7.202 -24.921 1.00 64.38 195 VAL A CA 1
ATOM 1493 C C . VAL A 1 195 ? 11.727 -7.632 -26.394 1.00 64.38 195 VAL A C 1
ATOM 1495 O O . VAL A 1 195 ? 10.775 -7.358 -27.126 1.00 64.38 195 VAL A O 1
ATOM 1498 N N . GLY A 1 196 ? 12.830 -8.217 -26.865 1.00 67.12 196 GLY A N 1
ATOM 1499 C CA . GLY A 1 196 ? 12.911 -8.766 -28.214 1.00 67.12 196 GLY A CA 1
ATOM 1500 C C . GLY A 1 196 ? 12.088 -10.050 -28.372 1.00 67.12 196 GLY A C 1
ATOM 1501 O O . GLY A 1 196 ? 11.316 -10.440 -27.500 1.00 67.12 196 GLY A O 1
ATOM 1502 N N . ALA A 1 197 ? 12.229 -10.685 -29.533 1.00 62.00 197 ALA A N 1
ATOM 1503 C CA . ALA A 1 197 ? 11.596 -11.968 -29.844 1.00 62.00 197 ALA A CA 1
ATOM 1504 C C . ALA A 1 197 ? 12.612 -13.124 -29.816 1.00 62.00 197 ALA A C 1
ATOM 1506 O O . ALA A 1 197 ? 12.427 -14.123 -30.511 1.00 62.00 197 ALA A O 1
ATOM 1507 N N . GLU A 1 198 ? 13.727 -12.957 -29.102 1.00 66.69 198 GLU A N 1
ATOM 1508 C CA . GLU A 1 198 ? 14.748 -13.990 -28.959 1.00 66.69 198 GLU A CA 1
ATOM 1509 C C . GLU A 1 198 ? 14.426 -14.883 -27.753 1.00 66.69 198 GLU A C 1
ATOM 1511 O O . GLU A 1 198 ? 13.807 -14.444 -26.790 1.00 66.69 198 GLU A O 1
ATOM 1516 N N . ASP A 1 199 ? 14.896 -16.134 -27.767 1.00 61.66 199 ASP A N 1
ATOM 1517 C CA . ASP A 1 199 ? 14.641 -17.111 -26.690 1.00 61.66 199 ASP A CA 1
ATOM 1518 C C . ASP A 1 199 ? 15.142 -16.659 -25.300 1.00 61.66 199 ASP A C 1
ATOM 1520 O O . ASP A 1 199 ? 14.798 -17.274 -24.297 1.00 61.66 199 ASP A O 1
ATOM 1524 N N . LYS A 1 200 ? 15.971 -15.608 -25.242 1.00 64.00 200 LYS A N 1
ATOM 1525 C CA . LYS A 1 200 ? 16.518 -15.005 -24.015 1.00 64.00 200 LYS A CA 1
ATOM 1526 C C . LYS A 1 200 ? 15.650 -13.865 -23.448 1.00 64.00 200 LYS A C 1
ATOM 1528 O O . LYS A 1 200 ? 15.871 -13.427 -22.323 1.00 64.00 200 LYS A O 1
ATOM 1533 N N . ASP A 1 201 ? 14.682 -13.359 -24.214 1.00 73.06 201 ASP A N 1
ATOM 1534 C CA . ASP A 1 201 ? 13.883 -12.180 -23.868 1.00 73.06 201 ASP A CA 1
ATOM 1535 C C . ASP A 1 201 ? 12.696 -12.543 -22.959 1.00 73.06 201 ASP A C 1
ATOM 1537 O O . ASP A 1 201 ? 11.559 -12.717 -23.394 1.00 73.06 201 ASP A O 1
ATOM 1541 N N . HIS A 1 202 ? 12.943 -12.620 -21.653 1.00 75.44 202 HIS A N 1
ATOM 1542 C CA . HIS A 1 202 ? 11.927 -13.013 -20.665 1.00 75.44 202 HIS A CA 1
ATOM 1543 C C . HIS A 1 202 ? 11.179 -11.835 -20.015 1.00 75.44 202 HIS A C 1
ATOM 1545 O O . HIS A 1 202 ? 10.446 -12.018 -19.036 1.00 75.44 202 HIS A O 1
ATOM 1551 N N . THR A 1 203 ? 11.330 -10.609 -20.538 1.00 79.00 203 THR A N 1
ATOM 1552 C CA . THR A 1 203 ? 10.779 -9.411 -19.876 1.00 79.00 203 THR A CA 1
ATOM 1553 C C . THR A 1 203 ? 9.254 -9.439 -19.807 1.00 79.00 203 THR A C 1
ATOM 1555 O O . THR A 1 203 ? 8.667 -9.170 -18.759 1.00 79.00 203 THR A O 1
ATOM 1558 N N . VAL A 1 204 ? 8.605 -9.809 -20.915 1.00 81.06 204 VAL A N 1
ATOM 1559 C CA . VAL A 1 204 ? 7.139 -9.865 -21.019 1.00 81.06 204 VAL A CA 1
ATOM 1560 C C . VAL A 1 204 ? 6.561 -10.925 -20.083 1.00 81.06 204 VAL A C 1
ATOM 1562 O O . VAL A 1 204 ? 5.587 -10.673 -19.378 1.00 81.06 204 VAL A O 1
ATOM 1565 N N . GLU A 1 205 ? 7.190 -12.095 -20.027 1.00 80.75 205 GLU A N 1
ATOM 1566 C CA . GLU A 1 205 ? 6.752 -13.220 -19.200 1.00 80.75 205 GLU A CA 1
ATOM 1567 C C . GLU A 1 205 ? 6.909 -12.919 -17.707 1.00 80.75 205 GLU A C 1
ATOM 1569 O O . GLU A 1 205 ? 6.009 -13.215 -16.919 1.00 80.75 205 GLU A O 1
ATOM 1574 N N . GLY A 1 206 ? 8.021 -12.287 -17.314 1.00 79.38 206 GLY A N 1
ATOM 1575 C CA . GLY A 1 206 ? 8.237 -11.822 -15.945 1.00 79.38 206 GLY A CA 1
ATOM 1576 C C . GLY A 1 206 ? 7.182 -10.802 -15.511 1.00 79.38 206 GLY A C 1
ATOM 1577 O O . GLY A 1 206 ? 6.612 -10.930 -14.426 1.00 79.38 206 GLY A O 1
ATOM 1578 N N . ILE A 1 207 ? 6.857 -9.838 -16.380 1.00 84.06 207 ILE A N 1
ATOM 1579 C CA . ILE A 1 207 ? 5.805 -8.844 -16.120 1.00 84.06 207 ILE A CA 1
ATOM 1580 C C . ILE A 1 207 ? 4.429 -9.513 -16.031 1.00 84.06 207 ILE A C 1
ATOM 1582 O O . ILE A 1 207 ? 3.698 -9.235 -15.088 1.00 84.06 207 ILE A O 1
ATOM 1586 N N . ALA A 1 208 ? 4.087 -10.429 -16.939 1.00 85.56 208 ALA A N 1
ATOM 1587 C CA . ALA A 1 208 ? 2.797 -11.122 -16.924 1.00 85.56 208 ALA A CA 1
ATOM 1588 C C . ALA A 1 208 ? 2.610 -12.022 -15.686 1.00 85.56 208 ALA A C 1
ATOM 1590 O O . ALA A 1 208 ? 1.487 -12.217 -15.220 1.00 85.56 208 ALA A O 1
ATOM 1591 N N . ARG A 1 209 ? 3.701 -12.565 -15.122 1.00 84.62 209 ARG A N 1
ATOM 1592 C CA . ARG A 1 209 ? 3.666 -13.276 -13.830 1.00 84.62 209 ARG A CA 1
ATOM 1593 C C . ARG A 1 209 ? 3.401 -12.329 -12.657 1.00 84.62 209 ARG A C 1
ATOM 1595 O O . ARG A 1 209 ? 2.725 -12.727 -11.711 1.00 84.62 209 ARG A O 1
ATOM 1602 N N . LEU A 1 210 ? 3.947 -11.115 -12.708 1.00 84.25 210 LEU A N 1
ATOM 1603 C CA . LEU A 1 210 ? 3.788 -10.099 -11.667 1.00 84.25 210 LEU A CA 1
ATOM 1604 C C . LEU A 1 210 ? 2.400 -9.443 -11.710 1.00 84.25 210 LEU A C 1
ATOM 1606 O O . LEU A 1 210 ? 1.770 -9.245 -10.674 1.00 84.25 210 LEU A O 1
ATOM 1610 N N . ASP A 1 211 ? 1.926 -9.136 -12.913 1.00 84.88 211 ASP A N 1
ATOM 1611 C CA . ASP A 1 211 ? 0.615 -8.567 -13.192 1.00 84.88 211 ASP A CA 1
ATOM 1612 C C . ASP A 1 211 ? -0.026 -9.306 -14.382 1.00 84.88 211 ASP A C 1
ATOM 1614 O O . ASP A 1 211 ? 0.255 -8.991 -15.542 1.00 84.88 211 ASP A O 1
ATOM 1618 N N . PRO A 1 212 ? -0.937 -10.264 -14.118 1.00 86.12 212 PRO A N 1
ATOM 1619 C CA . PRO A 1 212 ? -1.671 -10.989 -15.157 1.00 86.12 212 PRO A CA 1
ATOM 1620 C C . PRO A 1 212 ? -2.556 -10.101 -16.042 1.00 86.12 212 PRO A C 1
ATOM 1622 O O . PRO A 1 212 ? -3.080 -10.570 -17.050 1.00 86.12 212 PRO A O 1
ATOM 1625 N N . THR A 1 213 ? -2.779 -8.845 -15.645 1.00 88.19 213 THR A N 1
ATOM 1626 C CA . THR A 1 213 ? -3.564 -7.856 -16.394 1.00 88.19 213 THR A CA 1
ATOM 1627 C C . THR A 1 213 ? -2.699 -6.833 -17.125 1.00 88.19 213 THR A C 1
ATOM 1629 O O . THR A 1 213 ? -3.242 -5.922 -17.756 1.00 88.19 213 THR A O 1
ATOM 1632 N N . ALA A 1 214 ? -1.372 -6.985 -17.073 1.00 85.75 214 ALA A N 1
ATOM 1633 C CA . ALA A 1 214 ? -0.442 -6.096 -17.744 1.00 85.75 214 ALA A CA 1
ATOM 1634 C C . ALA A 1 214 ? -0.730 -6.008 -19.249 1.00 85.75 214 ALA A C 1
ATOM 1636 O O . ALA A 1 214 ? -1.006 -7.003 -19.921 1.00 85.75 214 ALA A O 1
ATOM 1637 N N . ALA A 1 215 ? -0.623 -4.797 -19.794 1.00 84.06 215 ALA A N 1
ATOM 1638 C CA . ALA A 1 215 ? -0.667 -4.588 -21.233 1.00 84.06 215 ALA A CA 1
ATOM 1639 C C . ALA A 1 215 ? 0.650 -5.080 -21.849 1.00 84.06 215 ALA A C 1
ATOM 1641 O O . ALA A 1 215 ? 1.663 -4.381 -21.802 1.00 84.06 215 ALA A O 1
ATOM 1642 N N . THR A 1 216 ? 0.631 -6.285 -22.411 1.00 77.81 216 THR A N 1
ATOM 1643 C CA . THR A 1 216 ? 1.754 -6.875 -23.144 1.00 77.81 216 THR A CA 1
ATOM 1644 C C . THR A 1 216 ? 1.469 -6.881 -24.654 1.00 77.81 216 THR A C 1
ATOM 1646 O O . THR A 1 216 ? 0.294 -6.894 -25.033 1.00 77.81 216 THR A O 1
ATOM 1649 N N . PRO A 1 217 ? 2.503 -6.834 -25.517 1.00 67.81 217 PRO A N 1
ATOM 1650 C CA . PRO A 1 217 ? 2.361 -7.042 -26.962 1.00 67.81 217 PRO A CA 1
ATOM 1651 C C . PRO A 1 217 ? 1.724 -8.386 -27.336 1.00 67.81 217 PRO A C 1
ATOM 1653 O O . PRO A 1 217 ? 1.813 -9.334 -26.520 1.00 67.81 217 PRO A O 1
#

Radius of gyration: 23.89 Å; chains: 1; bounding box: 54×39×62 Å